Protein AF-A0A7M2V4Q9-F1 (afdb_monomer_lite)

Secondary structure (DSSP, 8-state):
------------TTTTTS-----GGGGT-S----HHHHHHHHHHHHHHHHHHHHHHHTS--HHHHHHHHHHHHHHHHHHHHHHHHHHHHHHHHHHHHHHHHHHHHHHHHHHHHHHHHHH-EETTSTTHHHHHHHHHHHHHHHHHHHHHHHHHHHH--STTHHHHHHHHHHHHHHHHHHHHSSSTT-SEE---HHHHHHHHHHHHHHHHHHHTT-

Radius of gyration: 28.26 Å; chains: 1; bounding box: 60×50×83 Å

pLDDT: mean 76.66, std 20.93, range [31.17, 97.31]

Sequence (214 aa):
MNSSYDYHYMMNSEELFKRVDFDPHQYGFFLSNNSVDNINLIHVINGGFSSVTHAISSSGNSTFSDGFILALVGAFSAFAFNLVQRIIESKSTRLSKSGDAMLLLIKEFEDITVRYWIKGHHSTTPDQESNASNEIIIKAMLMTIDKNMKVIIKNLPLKNKNFNKVKLEAFSSDVYDLATGDDFEAEERPSNKTKAFAISKKCSEARAIILGLV

Structure (mmCIF, N/CA/C/O backbone):
data_AF-A0A7M2V4Q9-F1
#
_entry.id   AF-A0A7M2V4Q9-F1
#
loop_
_atom_site.group_PDB
_atom_site.id
_atom_site.type_symbol
_atom_site.label_atom_id
_atom_site.label_alt_id
_atom_site.label_comp_id
_atom_site.label_asym_id
_atom_site.label_entity_id
_atom_site.label_seq_id
_atom_site.pdbx_PDB_ins_code
_atom_site.Cartn_x
_atom_site.Cartn_y
_atom_site.Cartn_z
_atom_site.occupancy
_atom_site.B_iso_or_equiv
_atom_site.auth_seq_id
_atom_site.auth_comp_id
_atom_site.auth_asym_id
_atom_site.auth_atom_id
_atom_site.pdbx_PDB_model_num
ATOM 1 N N . MET A 1 1 ? -26.399 39.592 31.419 1.00 36.50 1 MET A N 1
ATOM 2 C CA . MET A 1 1 ? -25.303 39.837 30.458 1.00 36.50 1 MET A CA 1
ATOM 3 C C . MET A 1 1 ? -25.310 38.682 29.474 1.00 36.50 1 MET A C 1
ATOM 5 O O . MET A 1 1 ? -24.976 37.573 29.862 1.00 36.50 1 MET A O 1
ATOM 9 N N . ASN A 1 2 ? -25.823 38.928 28.266 1.00 34.44 2 ASN A N 1
ATOM 10 C CA . ASN A 1 2 ? -25.861 37.963 27.166 1.00 34.44 2 ASN A CA 1
ATOM 11 C C . ASN A 1 2 ? -24.448 37.757 26.614 1.00 34.44 2 ASN A C 1
ATOM 13 O O . ASN A 1 2 ? -23.790 38.741 26.289 1.00 34.44 2 ASN A O 1
ATOM 17 N N . SER A 1 3 ? -24.034 36.505 26.432 1.00 34.56 3 SER A N 1
ATOM 18 C CA . SER A 1 3 ? -22.993 36.150 25.468 1.00 34.56 3 SER A CA 1
ATOM 19 C C . SER A 1 3 ? -23.567 35.050 24.584 1.00 34.56 3 SER A C 1
ATOM 21 O O . SER A 1 3 ? -23.700 33.903 25.002 1.00 34.56 3 SER A O 1
ATOM 23 N N . SER A 1 4 ? -24.026 35.460 23.404 1.00 31.17 4 SER A N 1
ATOM 24 C CA . SER A 1 4 ? -24.485 34.581 22.336 1.00 31.17 4 SER A CA 1
ATOM 25 C C . SER A 1 4 ? -23.237 34.086 21.614 1.00 31.17 4 SER A C 1
ATOM 27 O O . SER A 1 4 ? -22.580 34.877 20.940 1.00 31.17 4 SER A O 1
ATOM 29 N N . TYR A 1 5 ? -22.876 32.816 21.785 1.00 36.53 5 TYR A N 1
ATOM 30 C CA . TYR A 1 5 ? -21.858 32.188 20.947 1.00 36.53 5 TYR A CA 1
ATOM 31 C C . TYR A 1 5 ? -22.549 31.657 19.693 1.00 36.53 5 TYR A C 1
ATOM 33 O O . TYR A 1 5 ? -23.289 30.677 19.731 1.00 36.53 5 TYR A O 1
ATOM 41 N N . ASP A 1 6 ? -22.352 32.394 18.606 1.00 31.80 6 ASP A N 1
ATOM 42 C CA . ASP A 1 6 ? -22.807 32.078 17.260 1.00 31.80 6 ASP A CA 1
ATOM 43 C C . ASP A 1 6 ? -21.865 31.019 16.663 1.00 31.80 6 ASP A C 1
ATOM 45 O O . ASP A 1 6 ? -20.728 31.312 16.284 1.00 31.80 6 ASP A O 1
ATOM 49 N N . TYR A 1 7 ? -22.295 29.756 16.652 1.00 36.81 7 TYR A N 1
ATOM 50 C CA . TYR A 1 7 ? -21.558 28.655 16.026 1.00 36.81 7 TYR A CA 1
ATOM 51 C C . TYR A 1 7 ? -21.867 28.607 14.529 1.00 36.81 7 TYR A C 1
ATOM 53 O O . TYR A 1 7 ? -22.489 27.673 14.029 1.00 36.81 7 TYR A O 1
ATOM 61 N N . HIS A 1 8 ? -21.403 29.612 13.792 1.00 34.09 8 HIS A N 1
ATOM 62 C CA . HIS A 1 8 ? -21.517 29.649 12.336 1.00 34.09 8 HIS A CA 1
ATOM 63 C C . HIS A 1 8 ? -20.274 29.048 11.658 1.00 34.09 8 HIS A C 1
ATOM 65 O O . HIS A 1 8 ? -19.609 29.697 10.864 1.00 34.09 8 HIS A O 1
ATOM 71 N N . TYR A 1 9 ? -19.949 27.788 11.965 1.00 40.31 9 TYR A N 1
ATOM 72 C CA . TYR A 1 9 ? -18.983 26.997 11.187 1.00 40.31 9 TYR A CA 1
ATOM 73 C C . TYR A 1 9 ? -19.398 25.522 11.145 1.00 40.31 9 TYR A C 1
ATOM 75 O O . TYR A 1 9 ? -18.687 24.641 11.617 1.00 40.31 9 TYR A O 1
ATOM 83 N N . MET A 1 10 ? -20.561 25.238 10.561 1.00 34.25 10 MET A N 1
ATOM 84 C CA . MET A 1 10 ? -20.794 23.924 9.962 1.00 34.25 10 MET A CA 1
ATOM 85 C C . MET A 1 10 ? -20.430 24.048 8.485 1.00 34.25 10 MET A C 1
ATOM 87 O O . MET A 1 10 ? -21.217 24.564 7.693 1.00 34.25 10 MET A O 1
ATOM 91 N N . MET A 1 11 ? -19.213 23.633 8.121 1.00 36.19 11 MET A N 1
ATOM 92 C CA . MET A 1 11 ? -18.907 23.387 6.713 1.00 36.19 11 MET A CA 1
ATOM 93 C C . MET A 1 11 ? -19.831 22.272 6.227 1.00 36.19 11 MET A C 1
ATOM 95 O O . MET A 1 11 ? -19.832 21.167 6.768 1.00 36.19 11 MET A O 1
ATOM 99 N N . ASN A 1 12 ? -20.643 22.594 5.226 1.00 36.34 12 ASN A N 1
ATOM 100 C CA . ASN A 1 12 ? -21.550 21.659 4.583 1.00 36.34 12 ASN A CA 1
ATOM 101 C C . ASN A 1 12 ? -20.721 20.555 3.896 1.00 36.34 12 ASN A C 1
ATOM 103 O O . ASN A 1 12 ? -19.718 20.843 3.240 1.00 36.34 12 ASN A O 1
ATOM 107 N N . SER A 1 13 ? -21.129 19.289 4.019 1.00 40.72 13 SER A N 1
ATOM 108 C CA . SER A 1 13 ? -20.439 18.140 3.411 1.00 40.72 13 SER A CA 1
ATOM 109 C C . SER A 1 13 ? -20.308 18.252 1.887 1.00 40.72 13 SER A C 1
ATOM 111 O O . SER A 1 13 ? -19.419 17.645 1.296 1.00 40.72 13 SER A O 1
ATOM 113 N N . GLU A 1 14 ? -21.149 19.066 1.246 1.00 37.22 14 GLU A N 1
ATOM 114 C CA . GLU A 1 14 ? -21.054 19.380 -0.183 1.00 37.22 14 GLU A CA 1
ATOM 115 C C . GLU A 1 14 ? -19.917 20.363 -0.530 1.00 37.22 14 GLU A C 1
ATOM 117 O O . GLU A 1 14 ? -19.408 20.335 -1.652 1.00 37.22 14 GLU A O 1
ATOM 122 N N . GLU A 1 15 ? -19.446 21.190 0.412 1.00 37.16 15 GLU A N 1
ATOM 123 C CA . GLU A 1 15 ? -18.319 22.111 0.183 1.00 37.16 15 GLU A CA 1
ATOM 124 C C . GLU A 1 15 ? -16.956 21.409 0.244 1.00 37.16 15 GLU A C 1
ATOM 126 O O . GLU A 1 15 ? -16.043 21.800 -0.481 1.00 37.16 15 GLU A O 1
ATOM 131 N N . LEU A 1 16 ? -16.837 20.305 0.993 1.00 41.06 16 LEU A N 1
ATOM 132 C CA . LEU A 1 16 ? -15.666 19.412 0.950 1.00 41.06 16 LEU A CA 1
ATOM 133 C C . LEU A 1 16 ? -15.505 18.707 -0.411 1.00 41.06 16 LEU A C 1
ATOM 135 O O . LEU A 1 16 ? -14.407 18.276 -0.761 1.00 41.06 16 LEU A O 1
ATOM 139 N N . PHE A 1 17 ? -16.589 18.609 -1.189 1.00 35.31 17 PHE A N 1
ATOM 140 C CA . PHE A 1 17 ? -16.624 17.969 -2.506 1.00 35.31 17 PHE A CA 1
ATOM 141 C C . PHE A 1 17 ? -16.452 18.935 -3.682 1.00 35.31 17 PHE A C 1
ATOM 143 O O . PHE A 1 17 ? -16.320 18.481 -4.827 1.00 35.31 17 PHE A O 1
ATOM 150 N N . LYS A 1 18 ? -16.390 20.255 -3.445 1.00 33.12 18 LYS A N 1
ATOM 151 C CA . LYS A 1 18 ? -15.926 21.182 -4.481 1.00 33.12 18 LYS A CA 1
ATOM 152 C C . LYS A 1 18 ? -14.451 20.904 -4.712 1.00 33.12 18 LYS A C 1
ATOM 154 O O . LYS A 1 18 ? -13.603 21.317 -3.931 1.00 33.12 18 LYS A O 1
ATOM 159 N N . ARG A 1 19 ? -14.199 20.147 -5.786 1.00 39.22 19 ARG A N 1
ATOM 160 C CA . ARG A 1 19 ? -12.900 19.860 -6.394 1.00 39.22 19 ARG A CA 1
ATOM 161 C C . ARG A 1 19 ? -11.900 20.948 -6.029 1.00 39.22 19 ARG A C 1
ATOM 163 O O . ARG A 1 19 ? -11.892 22.021 -6.626 1.00 39.22 19 ARG A O 1
ATOM 170 N N . VAL A 1 20 ? -11.037 20.642 -5.065 1.00 39.28 20 VAL A N 1
ATOM 171 C CA . VAL A 1 20 ? -9.704 21.219 -5.075 1.00 39.28 20 VAL A CA 1
ATOM 172 C C . VAL A 1 20 ? -9.118 20.689 -6.374 1.00 39.28 20 VAL A C 1
ATOM 174 O O . VAL A 1 20 ? -8.720 19.524 -6.442 1.00 39.28 20 VAL A O 1
ATOM 177 N N . ASP A 1 21 ? -9.220 21.488 -7.437 1.00 38.03 21 ASP A N 1
ATOM 178 C CA . ASP A 1 21 ? -8.509 21.246 -8.680 1.00 38.03 21 ASP A CA 1
ATOM 179 C C . ASP A 1 21 ? -7.036 21.224 -8.296 1.00 38.03 21 ASP A C 1
ATOM 181 O O . ASP A 1 21 ? -6.385 22.241 -8.063 1.00 38.03 21 ASP A O 1
ATOM 185 N N . PHE A 1 22 ? -6.558 20.006 -8.085 1.00 43.75 22 PHE A N 1
ATOM 186 C CA . PHE A 1 22 ? -5.175 19.727 -7.814 1.00 43.75 22 PHE A CA 1
ATOM 187 C C . PHE A 1 22 ? -4.422 20.111 -9.077 1.00 43.75 22 PHE A C 1
ATOM 189 O O . PHE A 1 22 ? -4.512 19.408 -10.084 1.00 43.75 22 PHE A O 1
ATOM 196 N N . ASP A 1 23 ? -3.715 21.237 -9.016 1.00 43.38 23 ASP A N 1
ATOM 197 C CA . ASP A 1 23 ? -2.755 21.624 -10.032 1.00 43.38 23 ASP A CA 1
ATOM 198 C C . ASP A 1 23 ? -1.396 20.973 -9.704 1.00 43.38 23 ASP A C 1
ATOM 200 O O . ASP A 1 23 ? -0.655 21.456 -8.836 1.00 43.38 23 ASP A O 1
ATOM 204 N N . PRO A 1 24 ? -1.030 19.863 -10.371 1.00 43.62 24 PRO A N 1
ATOM 205 C CA . PRO A 1 24 ? 0.258 19.212 -10.169 1.00 43.62 24 PRO A CA 1
ATOM 206 C C . PRO A 1 24 ? 1.466 20.093 -10.529 1.00 43.62 24 PRO A C 1
ATOM 208 O O . PRO A 1 24 ? 2.594 19.723 -10.184 1.00 43.62 24 PRO A O 1
ATOM 211 N N . HIS A 1 25 ? 1.269 21.228 -11.211 1.00 39.94 25 HIS A N 1
ATOM 212 C CA . HIS A 1 25 ? 2.340 22.150 -11.585 1.00 39.94 25 HIS A CA 1
ATOM 213 C C . HIS A 1 25 ? 2.862 22.983 -10.404 1.00 39.94 25 HIS A C 1
ATOM 215 O O . HIS A 1 25 ? 4.014 23.411 -10.442 1.00 39.94 25 HIS A O 1
ATOM 221 N N . GLN A 1 26 ? 2.087 23.149 -9.324 1.00 39.94 26 GLN A N 1
ATOM 222 C CA . GLN A 1 26 ? 2.500 23.957 -8.164 1.00 39.94 26 GLN A CA 1
ATOM 223 C C . GLN A 1 26 ? 3.543 23.286 -7.254 1.00 39.94 26 GLN A C 1
ATOM 225 O O . GLN A 1 26 ? 4.231 23.975 -6.506 1.00 39.94 26 GLN A O 1
ATOM 230 N N . TYR A 1 27 ? 3.703 21.960 -7.325 1.00 42.97 27 TYR A N 1
ATOM 231 C CA . TYR A 1 27 ? 4.533 21.200 -6.376 1.00 42.97 27 TYR A CA 1
ATOM 232 C C . TYR A 1 27 ? 5.761 20.523 -7.004 1.00 42.97 27 TYR A C 1
ATOM 234 O O . TYR A 1 27 ? 6.367 19.649 -6.392 1.00 42.97 27 TYR A O 1
ATOM 242 N N . GLY A 1 28 ? 6.156 20.911 -8.222 1.00 35.19 28 GLY A N 1
ATOM 243 C CA . GLY A 1 28 ? 7.447 20.512 -8.805 1.00 35.19 28 GLY A CA 1
ATOM 244 C C . GLY A 1 28 ? 7.606 19.019 -9.138 1.00 35.19 28 GLY A C 1
ATOM 245 O O . GLY A 1 28 ? 8.725 18.557 -9.346 1.00 35.19 28 GLY A O 1
ATOM 246 N N . PHE A 1 29 ? 6.514 18.248 -9.220 1.00 35.88 29 PHE A N 1
ATOM 247 C CA . PHE A 1 29 ? 6.569 16.792 -9.440 1.00 35.88 29 PHE A CA 1
ATOM 248 C C . PHE A 1 29 ? 6.482 16.333 -10.903 1.00 35.88 29 PHE A C 1
ATOM 250 O O . PHE A 1 29 ? 6.476 15.127 -11.170 1.00 35.88 29 PHE A O 1
ATOM 257 N N . PHE A 1 30 ? 6.494 17.252 -11.867 1.00 37.75 30 PHE A N 1
ATOM 258 C CA . PHE A 1 30 ? 6.578 16.913 -13.284 1.00 37.75 30 PHE A CA 1
ATOM 259 C C . PHE A 1 30 ? 7.773 17.612 -13.927 1.00 37.75 30 PHE A C 1
ATOM 261 O O . PHE A 1 30 ? 7.856 18.836 -13.949 1.00 37.75 30 PHE A O 1
ATOM 268 N N . LEU A 1 31 ? 8.672 16.815 -14.512 1.00 38.12 31 LEU A N 1
ATOM 269 C CA . LEU A 1 31 ? 9.443 17.275 -15.661 1.00 38.12 31 LEU A CA 1
ATOM 270 C C . LEU A 1 31 ? 8.414 17.696 -16.714 1.00 38.12 31 LEU A C 1
ATOM 272 O O . LEU A 1 31 ? 7.706 16.854 -17.270 1.00 38.12 31 LEU A O 1
ATOM 276 N N . SER A 1 32 ? 8.288 19.004 -16.908 1.00 34.31 32 SER A N 1
ATOM 277 C CA . SER A 1 32 ? 7.543 19.614 -18.001 1.00 34.31 32 SER A CA 1
ATOM 278 C C . SER A 1 32 ? 8.175 19.171 -19.321 1.00 34.31 32 SER A C 1
ATOM 280 O O . SER A 1 32 ? 9.057 19.842 -19.848 1.00 34.31 32 SER A O 1
ATOM 282 N N . ASN A 1 33 ? 7.749 18.029 -19.859 1.00 41.78 33 ASN A N 1
ATOM 283 C CA . ASN A 1 33 ? 8.002 17.697 -21.256 1.00 41.78 33 ASN A CA 1
ATOM 284 C C . ASN A 1 33 ? 7.016 18.504 -22.099 1.00 41.78 33 ASN A C 1
ATOM 286 O O . ASN A 1 33 ? 5.919 18.038 -22.413 1.00 41.78 33 ASN A O 1
ATOM 290 N N . ASN A 1 34 ? 7.402 19.734 -22.435 1.00 37.25 34 ASN A N 1
ATOM 291 C CA . ASN A 1 34 ? 6.651 20.553 -23.371 1.00 37.25 34 ASN A CA 1
ATOM 292 C C . ASN A 1 34 ? 6.609 19.845 -24.730 1.00 37.25 34 ASN A C 1
ATOM 294 O O . ASN A 1 34 ? 7.634 19.503 -25.315 1.00 37.25 34 ASN A O 1
ATOM 298 N N . SER A 1 35 ? 5.402 19.657 -25.263 1.00 43.88 35 SER A N 1
ATOM 299 C CA . SER A 1 35 ? 5.154 19.139 -26.617 1.00 43.88 35 SER A CA 1
ATOM 300 C C . SER A 1 35 ? 5.936 19.892 -27.706 1.00 43.88 35 SER A C 1
ATOM 302 O O . SER A 1 35 ? 6.208 19.327 -28.762 1.00 43.88 35 SER A O 1
ATOM 304 N N . VAL A 1 36 ? 6.288 21.155 -27.457 1.00 43.56 36 VAL A N 1
ATOM 305 C CA . VAL A 1 36 ? 7.026 22.028 -28.381 1.00 43.56 36 VAL A CA 1
ATOM 306 C C . VAL A 1 36 ? 8.511 21.639 -28.473 1.00 43.56 36 VAL A C 1
ATOM 308 O O . VAL A 1 36 ? 9.090 21.694 -29.557 1.00 43.56 36 VAL A O 1
ATOM 311 N N . ASP A 1 37 ? 9.107 21.136 -27.387 1.00 45.19 37 ASP A N 1
ATOM 312 C CA . ASP A 1 37 ? 10.516 20.714 -27.367 1.00 45.19 37 ASP A CA 1
ATOM 313 C C . ASP A 1 37 ? 10.729 19.393 -28.124 1.00 45.19 37 ASP A C 1
ATOM 315 O O . ASP A 1 37 ? 11.760 19.192 -28.767 1.00 45.19 37 ASP A O 1
ATOM 319 N N . ASN A 1 38 ? 9.716 18.518 -28.142 1.00 49.91 38 ASN A N 1
ATOM 320 C CA . ASN A 1 38 ? 9.766 17.247 -28.871 1.00 49.91 38 ASN A CA 1
ATOM 321 C C . ASN A 1 38 ? 9.787 17.432 -30.398 1.00 49.91 38 ASN A C 1
ATOM 323 O O . ASN A 1 38 ? 10.463 16.673 -31.091 1.00 49.91 38 ASN A O 1
ATOM 327 N N . ILE A 1 39 ? 9.087 18.440 -30.935 1.00 51.78 39 ILE A N 1
ATOM 328 C CA . ILE A 1 39 ? 9.046 18.706 -32.385 1.00 51.78 39 ILE A CA 1
ATOM 329 C C . ILE A 1 39 ? 10.405 19.233 -32.868 1.00 51.78 39 ILE A C 1
ATOM 331 O O . ILE A 1 39 ? 10.915 18.772 -33.889 1.00 51.78 39 ILE A O 1
ATOM 335 N N . ASN A 1 40 ? 11.034 20.125 -32.097 1.00 48.66 40 ASN A N 1
ATOM 336 C CA . ASN A 1 40 ? 12.374 20.634 -32.397 1.00 48.66 40 ASN A CA 1
ATOM 337 C C . ASN A 1 40 ? 13.449 19.543 -32.285 1.00 48.66 40 ASN A C 1
ATOM 339 O O . ASN A 1 40 ? 14.333 19.465 -33.137 1.00 48.66 40 ASN A O 1
ATOM 343 N N . LEU A 1 41 ? 13.346 18.649 -31.295 1.00 52.09 41 LEU A N 1
ATOM 344 C CA . LEU A 1 41 ? 14.258 17.513 -31.152 1.00 52.09 41 LEU A CA 1
ATOM 345 C C . LEU A 1 41 ? 14.166 16.555 -32.354 1.00 52.09 41 LEU A C 1
ATOM 347 O O . LEU A 1 41 ? 15.192 16.165 -32.906 1.00 52.09 41 LEU A O 1
ATOM 351 N N . ILE A 1 42 ? 12.952 16.219 -32.805 1.00 54.44 42 ILE A N 1
ATOM 352 C CA . ILE A 1 42 ? 12.734 15.350 -33.976 1.00 54.44 42 ILE A CA 1
ATOM 353 C C . ILE A 1 42 ? 13.297 15.994 -35.252 1.00 54.44 42 ILE A C 1
ATOM 355 O O . ILE A 1 42 ? 13.922 15.308 -36.061 1.00 54.44 42 ILE A O 1
ATOM 359 N N . HIS A 1 43 ? 13.138 17.310 -35.419 1.00 52.28 43 HIS A N 1
ATOM 360 C CA . HIS A 1 43 ? 13.664 18.031 -36.582 1.00 52.28 43 HIS A CA 1
ATOM 361 C C . HIS A 1 43 ? 15.199 18.081 -36.608 1.00 52.28 43 HIS A C 1
ATOM 363 O O . HIS A 1 43 ? 15.801 17.886 -37.666 1.00 52.28 43 HIS A O 1
ATOM 369 N N . VAL A 1 44 ? 15.837 18.290 -35.452 1.00 58.19 44 VAL A N 1
ATOM 370 C CA . VAL A 1 44 ? 17.304 18.278 -35.307 1.00 58.19 44 VAL A CA 1
ATOM 371 C C . VAL A 1 44 ? 17.869 16.875 -35.526 1.00 58.19 44 VAL A C 1
ATOM 373 O O . VAL A 1 44 ? 18.881 16.720 -36.207 1.00 58.19 44 VAL A O 1
ATOM 376 N N . ILE A 1 45 ? 17.191 15.845 -35.016 1.00 56.94 45 ILE A N 1
ATOM 377 C CA . ILE A 1 45 ? 17.571 14.445 -35.220 1.00 56.94 45 ILE A CA 1
ATOM 378 C C . ILE A 1 45 ? 17.478 14.071 -36.710 1.00 56.94 45 ILE A C 1
ATOM 380 O O . ILE A 1 45 ? 18.438 13.533 -37.261 1.00 56.94 45 ILE A O 1
ATOM 384 N N . ASN A 1 46 ? 16.383 14.419 -37.395 1.00 57.25 46 ASN A N 1
ATOM 385 C CA . ASN A 1 46 ? 16.231 14.165 -38.834 1.00 57.25 46 ASN A CA 1
ATOM 386 C C . ASN A 1 46 ? 17.256 14.937 -39.683 1.00 57.25 46 ASN A C 1
ATOM 388 O O . ASN A 1 46 ? 17.840 14.376 -40.612 1.00 57.25 46 ASN A O 1
ATOM 392 N N . GLY A 1 47 ? 17.518 16.205 -39.348 1.00 64.12 47 GLY A N 1
ATOM 393 C CA . GLY A 1 47 ? 18.543 17.019 -40.009 1.00 64.12 47 GLY A CA 1
ATOM 394 C C . GLY A 1 47 ? 19.954 16.446 -39.833 1.00 64.12 47 GLY A C 1
ATOM 395 O O . GLY A 1 47 ? 20.703 16.328 -40.807 1.00 64.12 47 GLY A O 1
ATOM 396 N N . GLY A 1 48 ? 20.290 16.005 -38.618 1.00 62.38 48 GLY A N 1
ATOM 397 C CA . GLY A 1 48 ? 21.558 15.345 -38.306 1.00 62.38 48 GLY A CA 1
ATOM 398 C C . GLY A 1 48 ? 21.741 14.021 -39.050 1.00 62.38 48 GLY A C 1
ATOM 399 O O . GLY A 1 48 ? 22.778 13.817 -39.678 1.00 62.38 48 GLY A O 1
ATOM 400 N N . PHE A 1 49 ? 20.723 13.152 -39.064 1.00 62.94 49 PHE A N 1
ATOM 401 C CA . PHE A 1 49 ? 20.789 11.881 -39.792 1.00 62.94 49 PHE A CA 1
ATOM 402 C C . PHE A 1 49 ? 20.915 12.081 -41.304 1.00 62.94 49 PHE A C 1
ATOM 404 O O . PHE A 1 49 ? 21.767 11.445 -41.916 1.00 62.94 49 PHE A O 1
ATOM 411 N N . SER A 1 50 ? 20.151 13.003 -41.902 1.00 63.88 50 SER A N 1
ATOM 412 C CA . SER A 1 50 ? 20.236 13.269 -43.348 1.00 63.88 50 SER A CA 1
ATOM 413 C C . SER A 1 50 ? 21.620 13.774 -43.782 1.00 63.88 50 SER A C 1
ATOM 415 O O . SER A 1 50 ? 22.140 13.353 -44.815 1.00 63.88 50 SER A O 1
ATOM 417 N N . SER A 1 51 ? 22.260 14.608 -42.955 1.00 67.94 51 SER A N 1
ATOM 418 C CA . SER A 1 51 ? 23.600 15.148 -43.217 1.00 67.94 51 SER A CA 1
ATOM 419 C C . SER A 1 51 ? 24.676 14.062 -43.133 1.00 67.94 51 SER A C 1
ATOM 421 O O . SER A 1 51 ? 25.598 14.018 -43.948 1.00 67.94 51 SER A O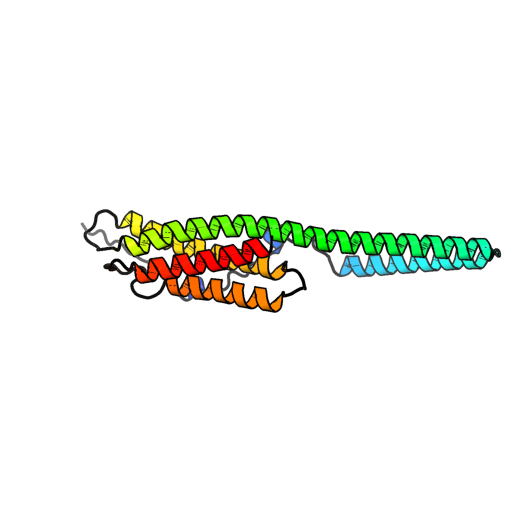 1
ATOM 423 N N . VAL A 1 52 ? 24.525 13.140 -42.181 1.00 64.31 52 VAL A N 1
ATOM 424 C CA . VAL A 1 52 ? 25.397 11.974 -42.014 1.00 64.31 52 VAL A CA 1
ATOM 425 C C . VAL A 1 52 ? 25.225 10.990 -43.174 1.00 64.31 52 VAL A C 1
ATOM 427 O O . VAL A 1 52 ? 26.217 10.558 -43.755 1.00 64.31 52 VAL A O 1
ATOM 430 N N . THR A 1 53 ? 23.990 10.688 -43.585 1.00 65.00 53 THR A N 1
ATOM 431 C CA . THR A 1 53 ? 23.717 9.832 -44.752 1.00 65.00 53 THR A CA 1
ATOM 432 C C . THR A 1 53 ? 24.315 10.418 -46.030 1.00 65.00 53 THR A C 1
ATOM 434 O O . THR A 1 53 ? 24.948 9.691 -46.798 1.00 65.00 53 THR A O 1
ATOM 437 N N . HIS A 1 54 ? 24.195 11.734 -46.233 1.00 67.12 54 HIS A N 1
ATOM 438 C CA . HIS A 1 54 ? 24.808 12.406 -47.375 1.00 67.12 54 HIS A CA 1
ATOM 439 C C . HIS A 1 54 ? 26.340 12.316 -47.363 1.00 67.12 54 HIS A C 1
ATOM 441 O O . HIS A 1 54 ? 26.918 11.952 -48.387 1.00 67.12 54 HIS A O 1
ATOM 447 N N . ALA A 1 55 ? 26.992 12.557 -46.222 1.00 65.88 55 ALA A N 1
ATOM 448 C CA . ALA A 1 55 ? 28.449 12.457 -46.088 1.00 65.88 55 ALA A CA 1
ATOM 449 C C . ALA A 1 55 ? 28.987 11.029 -46.312 1.00 65.88 55 ALA A C 1
ATOM 451 O O . ALA A 1 55 ? 30.069 10.844 -46.865 1.00 65.88 55 ALA A O 1
ATOM 452 N N . ILE A 1 56 ? 28.222 10.008 -45.920 1.00 61.78 56 ILE A N 1
ATOM 453 C CA . ILE A 1 56 ? 28.572 8.602 -46.151 1.00 61.78 56 ILE A CA 1
ATOM 454 C C . ILE A 1 56 ? 28.466 8.262 -47.640 1.00 61.78 56 ILE A C 1
ATOM 456 O O . ILE A 1 56 ? 29.396 7.686 -48.209 1.00 61.78 56 ILE A O 1
ATOM 460 N N . SER A 1 57 ? 27.357 8.662 -48.274 1.00 64.56 57 SER A N 1
ATOM 461 C CA . SER A 1 57 ? 27.096 8.405 -49.696 1.00 64.56 57 SER A CA 1
ATOM 462 C C . SER A 1 57 ? 28.096 9.094 -50.631 1.00 64.56 57 SER A C 1
ATOM 464 O O . SER A 1 57 ? 28.404 8.561 -51.694 1.00 64.56 57 SER A O 1
ATOM 466 N N . SER A 1 58 ? 28.651 10.243 -50.228 1.00 65.31 58 SER A N 1
ATOM 467 C CA . SER A 1 58 ? 29.639 10.993 -51.011 1.00 65.31 58 SER A CA 1
ATOM 468 C C . SER A 1 58 ? 31.087 10.535 -50.800 1.00 65.31 58 SER A C 1
ATOM 470 O O . SER A 1 58 ? 31.963 10.954 -51.553 1.00 65.31 58 SER A O 1
ATOM 472 N N . SER A 1 59 ? 31.358 9.664 -49.817 1.00 61.62 59 SER A N 1
ATOM 473 C CA . SER A 1 59 ? 32.724 9.228 -49.473 1.00 61.62 59 SER A CA 1
ATOM 474 C C . SER A 1 59 ? 33.333 8.207 -50.448 1.00 61.62 59 SER A C 1
ATOM 476 O O . SER A 1 59 ? 34.541 7.981 -50.421 1.00 61.62 59 SER A O 1
ATOM 478 N N . GLY A 1 60 ? 32.518 7.578 -51.306 1.00 57.53 60 GLY A N 1
ATOM 479 C CA . GLY A 1 60 ? 32.967 6.647 -52.352 1.00 57.53 60 GLY A CA 1
ATOM 480 C C . GLY A 1 60 ? 33.589 5.327 -51.863 1.00 57.53 60 GLY A C 1
ATOM 481 O O . GLY A 1 60 ? 34.054 4.548 -52.690 1.00 57.53 60 GLY A O 1
ATOM 482 N N . ASN A 1 61 ? 33.601 5.054 -50.552 1.00 61.50 61 ASN A N 1
ATOM 483 C CA . ASN A 1 61 ? 34.251 3.885 -49.954 1.00 61.50 61 ASN A CA 1
ATOM 484 C C . ASN A 1 61 ? 33.242 3.031 -49.162 1.00 61.50 61 ASN A C 1
ATOM 486 O O . ASN A 1 61 ? 32.921 3.332 -48.010 1.00 61.50 61 ASN A O 1
ATOM 490 N N . SER A 1 62 ? 32.752 1.953 -49.783 1.00 60.88 62 SER A N 1
ATOM 491 C CA . SER A 1 62 ? 31.675 1.100 -49.248 1.00 60.88 62 SER A CA 1
ATOM 492 C C . SER A 1 62 ? 32.017 0.432 -47.908 1.00 60.88 62 SER A C 1
ATOM 494 O O . SER A 1 62 ? 31.156 0.226 -47.061 1.00 60.88 62 SER A O 1
ATOM 496 N N . THR A 1 63 ? 33.293 0.139 -47.656 1.00 61.34 63 THR A N 1
ATOM 497 C CA . THR A 1 63 ? 33.730 -0.461 -46.384 1.00 61.34 63 THR A CA 1
ATOM 498 C C . THR A 1 63 ? 33.664 0.543 -45.228 1.00 61.34 63 THR A C 1
ATOM 500 O O . THR A 1 63 ? 33.341 0.181 -44.096 1.00 61.34 63 THR A O 1
ATOM 503 N N . PHE A 1 64 ? 33.939 1.822 -45.508 1.00 60.16 64 PHE A N 1
ATOM 504 C CA . PHE A 1 64 ? 33.815 2.906 -44.529 1.00 60.16 64 PHE A CA 1
ATOM 505 C C . PHE A 1 64 ? 32.343 3.226 -44.243 1.00 60.16 64 PHE A C 1
ATOM 507 O O . PHE A 1 64 ? 31.993 3.482 -43.089 1.00 60.16 64 PHE A O 1
ATOM 514 N N . SER A 1 65 ? 31.473 3.160 -45.262 1.00 61.91 65 SER A N 1
ATOM 515 C CA . SER A 1 65 ? 30.028 3.331 -45.076 1.00 61.91 65 SER A CA 1
ATOM 516 C C . SER A 1 65 ? 29.416 2.227 -44.224 1.00 61.91 65 SER A C 1
ATOM 518 O O . SER A 1 65 ? 28.660 2.529 -43.302 1.00 61.91 65 SER A O 1
ATOM 520 N N . ASP A 1 66 ? 29.784 0.969 -44.467 1.00 66.94 66 ASP A N 1
ATOM 521 C CA . ASP A 1 66 ? 29.230 -0.174 -43.735 1.00 66.94 66 ASP A CA 1
ATOM 522 C C . ASP A 1 66 ? 29.704 -0.194 -42.276 1.00 66.94 66 ASP A C 1
ATOM 524 O O . ASP A 1 66 ? 28.899 -0.382 -41.361 1.00 66.94 66 ASP A O 1
ATOM 528 N N . GLY A 1 67 ? 30.988 0.095 -42.030 1.00 72.56 67 GLY A N 1
ATOM 529 C CA . GLY A 1 67 ? 31.533 0.219 -40.675 1.00 72.56 67 GLY A CA 1
ATOM 530 C C . GLY A 1 67 ? 30.900 1.364 -39.875 1.00 72.56 67 GLY A C 1
ATOM 531 O O . GLY A 1 67 ? 30.601 1.202 -38.691 1.00 72.56 67 GLY A O 1
ATOM 532 N N . PHE A 1 68 ? 30.633 2.504 -40.521 1.00 72.94 68 PHE A N 1
ATOM 533 C CA . PHE A 1 68 ? 29.966 3.638 -39.883 1.00 72.94 68 PHE A CA 1
ATOM 534 C C . PHE A 1 68 ? 28.492 3.342 -39.572 1.00 72.94 68 PHE A C 1
ATOM 536 O O . PHE A 1 68 ? 28.027 3.640 -38.471 1.00 72.94 68 PHE A O 1
ATOM 543 N N . ILE A 1 69 ? 27.755 2.724 -40.502 1.00 73.62 69 ILE A N 1
ATOM 544 C CA . ILE A 1 69 ? 26.355 2.329 -40.282 1.00 73.62 69 ILE A CA 1
ATOM 545 C C . ILE A 1 69 ? 26.265 1.313 -39.137 1.00 73.62 69 ILE A C 1
ATOM 547 O O . ILE A 1 69 ? 25.422 1.467 -38.255 1.00 73.62 69 ILE A O 1
ATOM 551 N N . LEU A 1 70 ? 27.163 0.325 -39.084 1.00 75.31 70 LEU A N 1
ATOM 552 C CA . LEU A 1 70 ? 27.225 -0.644 -37.985 1.00 75.31 70 LEU A CA 1
ATOM 553 C C . LEU A 1 70 ? 27.521 0.025 -36.636 1.00 75.31 70 LEU A C 1
ATOM 555 O O . LEU A 1 70 ? 26.859 -0.284 -35.644 1.00 75.31 70 LEU A O 1
ATOM 559 N N . ALA A 1 71 ? 28.462 0.973 -36.593 1.00 78.44 71 ALA A N 1
ATOM 560 C CA . ALA A 1 71 ? 28.760 1.736 -35.382 1.00 78.44 71 ALA A CA 1
ATOM 561 C C . ALA A 1 71 ? 27.562 2.586 -34.928 1.00 78.44 71 ALA A C 1
ATOM 563 O O . ALA A 1 71 ? 27.258 2.638 -33.736 1.00 78.44 71 ALA A O 1
ATOM 564 N N . LEU A 1 72 ? 26.841 3.201 -35.870 1.00 78.31 72 LEU A N 1
ATOM 565 C CA . LEU A 1 72 ? 25.647 3.999 -35.597 1.00 78.31 72 LEU A CA 1
ATOM 566 C C . LEU A 1 72 ? 24.491 3.137 -35.071 1.00 78.31 72 LEU A C 1
ATOM 568 O O . LEU A 1 72 ? 23.862 3.496 -34.077 1.00 78.31 72 LEU A O 1
ATOM 572 N N . VAL A 1 73 ? 24.245 1.976 -35.687 1.00 81.81 73 VAL A N 1
ATOM 573 C CA . VAL A 1 73 ? 23.241 1.002 -35.228 1.00 81.81 73 VAL A CA 1
ATOM 574 C C . VAL A 1 73 ? 23.607 0.462 -33.845 1.00 81.81 73 VAL A C 1
ATOM 576 O O . VAL A 1 73 ? 22.735 0.361 -32.980 1.00 81.81 73 VAL A O 1
ATOM 579 N N . GLY A 1 74 ? 24.887 0.175 -33.596 1.00 85.69 74 GLY A N 1
ATOM 580 C CA . GLY A 1 74 ? 25.386 -0.244 -32.286 1.00 85.69 74 GLY A CA 1
ATOM 581 C C . GLY A 1 74 ? 25.191 0.831 -31.214 1.00 85.69 74 GLY A C 1
ATOM 582 O O . GLY A 1 74 ? 24.628 0.551 -30.154 1.00 85.69 74 GLY A O 1
ATOM 583 N N . ALA A 1 75 ? 25.575 2.077 -31.505 1.00 83.00 75 ALA A N 1
ATOM 584 C CA . ALA A 1 75 ? 25.407 3.211 -30.599 1.00 83.00 75 ALA A CA 1
ATOM 585 C C . ALA A 1 75 ? 23.927 3.503 -30.306 1.00 83.00 75 ALA A C 1
ATOM 587 O O . ALA A 1 75 ? 23.558 3.722 -29.152 1.00 83.00 75 ALA A O 1
ATOM 588 N N . PHE A 1 76 ? 23.063 3.445 -31.324 1.00 81.94 76 PHE A N 1
ATOM 589 C CA . PHE A 1 76 ? 21.624 3.633 -31.157 1.00 81.94 76 PHE A CA 1
ATOM 590 C C . PHE A 1 76 ? 20.988 2.501 -30.342 1.00 81.94 76 PHE A C 1
ATOM 592 O O . PHE A 1 76 ? 20.187 2.763 -29.447 1.00 81.94 76 PHE A O 1
ATOM 599 N N . SER A 1 77 ? 21.390 1.252 -30.588 1.00 85.75 77 SER A N 1
ATOM 600 C CA . SER A 1 77 ? 20.926 0.095 -29.813 1.00 85.75 77 SER A CA 1
ATOM 601 C C . SER A 1 77 ? 21.330 0.213 -28.343 1.00 85.75 77 SER A C 1
ATOM 603 O O . SER A 1 77 ? 20.497 0.021 -27.458 1.00 85.75 77 SER A O 1
ATOM 605 N N . ALA A 1 78 ? 22.579 0.604 -28.068 1.00 87.25 78 ALA A N 1
ATOM 606 C CA . ALA A 1 78 ? 23.064 0.841 -26.711 1.00 87.25 78 ALA A CA 1
ATOM 607 C C . ALA A 1 78 ? 22.332 2.010 -26.032 1.00 87.25 78 ALA A C 1
ATOM 609 O O . ALA A 1 78 ? 21.965 1.918 -24.861 1.00 87.25 78 ALA A O 1
ATOM 610 N N . PHE A 1 79 ? 22.072 3.100 -26.758 1.00 84.44 79 PHE A N 1
ATOM 611 C CA . PHE A 1 79 ? 21.284 4.226 -26.259 1.00 84.44 79 PHE A CA 1
ATOM 612 C C . PHE A 1 79 ? 19.853 3.806 -25.898 1.00 84.44 79 PHE A C 1
ATOM 614 O O . PHE A 1 79 ? 19.397 4.082 -24.787 1.00 84.44 79 PHE A O 1
ATOM 621 N N . ALA A 1 80 ? 19.163 3.097 -26.796 1.00 84.38 80 ALA A N 1
ATOM 622 C CA . ALA A 1 80 ? 17.806 2.611 -26.568 1.00 84.38 80 ALA A CA 1
ATOM 623 C C . ALA A 1 80 ? 17.747 1.638 -25.382 1.00 84.38 80 ALA A C 1
ATOM 625 O O . ALA A 1 80 ? 16.871 1.764 -24.525 1.00 84.38 80 ALA A O 1
ATOM 626 N N . PHE A 1 81 ? 18.710 0.716 -25.287 1.00 87.81 81 PHE A N 1
ATOM 627 C CA . PHE A 1 81 ? 18.820 -0.210 -24.164 1.00 87.81 81 PHE A CA 1
ATOM 628 C C . PHE A 1 81 ? 19.015 0.532 -22.837 1.00 87.81 81 PHE A C 1
ATOM 630 O O . PHE A 1 81 ? 18.242 0.323 -21.905 1.00 87.81 81 PHE A O 1
ATOM 637 N N . ASN A 1 82 ? 19.969 1.466 -22.773 1.00 89.56 82 ASN A N 1
ATOM 638 C CA . ASN A 1 82 ? 20.218 2.279 -21.580 1.00 89.56 82 ASN A CA 1
ATOM 639 C C . ASN A 1 82 ? 18.994 3.113 -21.176 1.00 89.56 82 ASN A C 1
ATOM 641 O O . ASN A 1 82 ? 18.709 3.271 -19.988 1.00 89.56 82 ASN A O 1
ATOM 645 N N . LEU A 1 83 ? 18.253 3.643 -22.150 1.00 84.75 83 LEU A N 1
ATOM 646 C CA . LEU A 1 83 ? 17.032 4.401 -21.894 1.00 84.75 83 LEU A CA 1
ATOM 647 C C . LEU A 1 83 ? 15.944 3.512 -21.278 1.00 84.75 83 LEU A C 1
ATOM 649 O O . LEU A 1 83 ? 15.372 3.862 -20.245 1.00 84.75 83 LEU A O 1
ATOM 653 N N . VAL A 1 84 ? 15.678 2.351 -21.884 1.00 84.94 84 VAL A N 1
ATOM 654 C CA . VAL A 1 84 ? 14.691 1.383 -21.381 1.00 84.94 84 VAL A CA 1
ATOM 655 C C . VAL A 1 84 ? 15.087 0.881 -19.994 1.00 84.94 84 VAL A C 1
ATOM 657 O O . VAL A 1 84 ? 14.246 0.855 -19.093 1.00 84.94 84 VAL A O 1
ATOM 660 N N . GLN A 1 85 ? 16.365 0.556 -19.796 1.00 86.50 85 GLN A N 1
ATOM 661 C CA . GLN A 1 85 ? 16.901 0.117 -18.513 1.00 86.50 85 GLN A CA 1
ATOM 662 C C . GLN A 1 85 ? 16.675 1.172 -17.424 1.00 86.50 85 GLN A C 1
ATOM 664 O O . GLN A 1 85 ? 16.078 0.858 -16.395 1.00 86.50 85 GLN A O 1
ATOM 669 N N . ARG A 1 86 ? 17.024 2.441 -17.675 1.00 86.00 86 ARG A N 1
ATOM 670 C CA . ARG A 1 86 ? 16.780 3.540 -16.721 1.00 86.00 86 ARG A CA 1
ATOM 671 C C . ARG A 1 86 ? 15.301 3.712 -16.385 1.00 86.00 86 ARG A C 1
ATOM 673 O O . ARG A 1 86 ? 14.957 3.981 -15.234 1.00 86.00 86 ARG A O 1
ATOM 680 N N . ILE A 1 87 ? 14.409 3.558 -17.364 1.00 83.38 87 ILE A N 1
ATOM 681 C CA . ILE A 1 87 ? 12.962 3.639 -17.123 1.00 83.38 87 ILE A CA 1
ATOM 682 C C . ILE A 1 87 ? 12.513 2.505 -16.193 1.00 83.38 87 ILE A C 1
ATOM 684 O O . ILE A 1 87 ? 11.776 2.766 -15.240 1.00 83.38 87 ILE A O 1
ATOM 688 N N . ILE A 1 88 ? 12.957 1.271 -16.435 1.00 84.94 88 ILE A N 1
ATOM 689 C CA . ILE A 1 88 ? 12.616 0.107 -15.604 1.00 84.94 88 ILE A CA 1
ATOM 690 C C . ILE A 1 88 ? 13.174 0.273 -14.186 1.00 84.94 88 ILE A C 1
ATOM 692 O O . ILE A 1 88 ? 12.418 0.159 -13.221 1.00 84.94 88 ILE A O 1
ATOM 696 N N . GLU A 1 89 ? 14.454 0.622 -14.056 1.00 86.31 89 GLU A N 1
ATOM 697 C CA . GLU A 1 89 ? 15.112 0.861 -12.767 1.00 86.31 89 GLU A CA 1
ATOM 698 C C . GLU A 1 89 ? 14.416 1.974 -11.979 1.00 86.31 89 GLU A C 1
ATOM 700 O O . GLU A 1 89 ? 14.123 1.811 -10.797 1.00 86.31 89 GLU A O 1
ATOM 705 N N . SER A 1 90 ? 14.059 3.086 -12.631 1.00 84.56 90 SER A N 1
ATOM 706 C CA . SER A 1 90 ? 13.365 4.192 -11.962 1.00 84.56 90 SER A CA 1
ATOM 707 C C . SER A 1 90 ? 11.998 3.781 -11.405 1.00 84.56 90 SER A C 1
ATOM 709 O O . SER A 1 90 ? 11.633 4.199 -10.304 1.00 84.56 90 SER A O 1
ATOM 711 N N . LYS A 1 91 ? 11.251 2.937 -12.132 1.00 85.31 91 LYS A N 1
ATOM 712 C CA . LYS A 1 91 ? 9.963 2.400 -11.674 1.00 85.31 91 LYS A CA 1
ATOM 713 C C . LYS A 1 91 ? 10.148 1.427 -10.519 1.00 85.31 91 LYS A C 1
ATOM 715 O O . LYS A 1 91 ? 9.413 1.537 -9.545 1.00 85.31 91 LYS A O 1
ATOM 720 N N . SER A 1 92 ? 11.142 0.544 -10.601 1.00 86.94 92 SER A N 1
ATOM 721 C CA . SER A 1 92 ? 11.470 -0.410 -9.536 1.00 86.94 92 SER A CA 1
ATOM 722 C C . SER A 1 92 ? 11.865 0.308 -8.245 1.00 86.94 92 SER A C 1
ATOM 724 O O . SER A 1 92 ? 11.309 0.037 -7.187 1.00 86.94 92 SER A O 1
ATOM 726 N N . THR A 1 93 ? 12.7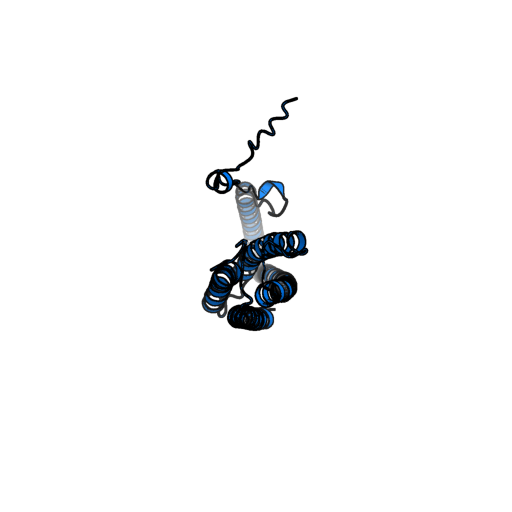52 1.302 -8.331 1.00 88.25 93 THR A N 1
ATOM 727 C CA . THR A 1 93 ? 13.182 2.099 -7.172 1.00 88.25 93 THR A CA 1
ATOM 728 C C . THR A 1 93 ? 12.026 2.890 -6.563 1.00 88.25 93 THR A C 1
ATOM 730 O O . THR A 1 93 ? 11.921 2.993 -5.343 1.00 88.25 93 THR A O 1
ATOM 733 N N . ARG A 1 94 ? 11.138 3.458 -7.392 1.00 88.31 94 ARG A N 1
ATOM 734 C CA . ARG A 1 94 ? 9.925 4.133 -6.901 1.00 88.31 94 ARG A CA 1
ATOM 735 C C . ARG A 1 94 ? 8.975 3.156 -6.216 1.00 88.31 94 ARG A C 1
ATOM 737 O O . ARG A 1 94 ? 8.452 3.493 -5.163 1.00 88.31 94 ARG A O 1
ATOM 744 N N . LEU A 1 95 ? 8.778 1.970 -6.791 1.00 90.12 95 LEU A N 1
ATOM 745 C CA . LEU A 1 95 ? 7.932 0.926 -6.221 1.00 90.12 95 LEU A CA 1
ATOM 746 C C . LEU A 1 95 ? 8.453 0.470 -4.855 1.00 90.12 95 LEU A C 1
ATOM 748 O O . LEU A 1 95 ? 7.673 0.456 -3.913 1.00 90.12 95 LEU A O 1
ATOM 752 N N . SER A 1 96 ? 9.753 0.192 -4.737 1.00 89.75 96 SER A N 1
ATOM 753 C CA . SER A 1 96 ? 10.394 -0.192 -3.472 1.00 89.75 96 SER A CA 1
ATOM 754 C C . SER A 1 96 ? 10.224 0.893 -2.402 1.00 89.75 96 SER A C 1
ATOM 756 O O . SER A 1 96 ? 9.636 0.632 -1.357 1.00 89.75 96 SER A O 1
ATOM 758 N N . LYS A 1 97 ? 10.579 2.151 -2.703 1.00 90.88 97 LYS A N 1
ATOM 759 C CA . LYS A 1 97 ? 10.423 3.265 -1.747 1.00 90.88 97 LYS A CA 1
ATOM 760 C C . LYS A 1 97 ? 8.971 3.499 -1.323 1.00 90.88 97 LYS A C 1
ATOM 762 O O . LYS A 1 97 ? 8.698 3.733 -0.149 1.00 90.88 97 LYS A O 1
ATOM 767 N N . SER A 1 98 ? 8.037 3.475 -2.276 1.00 90.00 98 SER A N 1
ATOM 768 C CA . SER A 1 98 ? 6.612 3.631 -1.973 1.00 90.00 98 SER A CA 1
ATOM 769 C C . SER A 1 98 ? 6.057 2.432 -1.208 1.00 90.00 98 SER A C 1
ATOM 771 O O . SER A 1 98 ? 5.195 2.617 -0.356 1.00 90.00 98 SER A O 1
ATOM 773 N N . GLY A 1 99 ? 6.547 1.223 -1.482 1.00 92.56 99 GLY A N 1
ATOM 774 C CA . GLY A 1 99 ? 6.160 0.016 -0.765 1.00 92.56 99 GLY A CA 1
ATOM 775 C C . GLY A 1 99 ? 6.645 0.023 0.682 1.00 92.56 99 GLY A C 1
ATOM 776 O O . GLY A 1 99 ? 5.833 -0.218 1.567 1.00 92.56 99 GLY A O 1
ATOM 777 N N . ASP A 1 100 ? 7.894 0.408 0.950 1.00 91.88 100 ASP A N 1
ATOM 778 C CA . ASP A 1 100 ? 8.422 0.537 2.319 1.00 91.88 100 ASP A CA 1
ATOM 779 C C . ASP A 1 100 ? 7.613 1.541 3.151 1.00 91.88 100 ASP A C 1
ATOM 781 O O . ASP A 1 100 ? 7.194 1.247 4.274 1.00 91.88 100 ASP A O 1
ATOM 785 N N . ALA A 1 101 ? 7.322 2.712 2.573 1.00 91.56 101 ALA A N 1
ATOM 786 C CA . ALA A 1 101 ? 6.481 3.719 3.215 1.00 91.56 101 ALA A CA 1
ATOM 787 C C . ALA A 1 101 ? 5.058 3.195 3.478 1.00 91.56 101 ALA A C 1
ATOM 789 O O . ALA A 1 101 ? 4.482 3.444 4.536 1.00 91.56 101 ALA A O 1
ATOM 790 N N . MET A 1 102 ? 4.499 2.434 2.535 1.00 94.12 102 MET A N 1
ATOM 791 C CA . MET A 1 102 ? 3.175 1.832 2.673 1.00 94.12 102 MET A CA 1
ATOM 792 C C . MET A 1 102 ? 3.139 0.744 3.752 1.00 94.12 102 MET A C 1
ATOM 794 O O . MET A 1 102 ? 2.168 0.658 4.497 1.00 94.12 102 MET A O 1
ATOM 798 N N . LEU A 1 103 ? 4.188 -0.073 3.874 1.00 95.38 103 LEU A N 1
ATOM 799 C CA . LEU A 1 103 ? 4.293 -1.096 4.916 1.00 95.38 103 LEU A CA 1
ATOM 800 C C . LEU A 1 103 ? 4.315 -0.474 6.315 1.00 95.38 103 LEU A C 1
ATOM 802 O O . LEU A 1 103 ? 3.639 -0.983 7.213 1.00 95.38 103 LEU A O 1
ATOM 806 N N . LEU A 1 104 ? 5.050 0.631 6.488 1.00 94.81 104 LEU A N 1
ATOM 807 C CA . LEU A 1 104 ? 5.054 1.405 7.730 1.00 94.81 104 LEU A CA 1
ATOM 808 C C . LEU A 1 104 ? 3.656 1.966 8.023 1.00 94.81 104 LEU A C 1
ATOM 810 O O . LEU A 1 104 ? 3.112 1.726 9.098 1.00 94.81 104 LEU A O 1
ATOM 814 N N . LEU A 1 105 ? 3.050 2.629 7.036 1.00 95.00 105 LEU A N 1
ATOM 815 C CA . LEU A 1 105 ? 1.735 3.250 7.172 1.00 95.00 105 LEU A CA 1
ATOM 816 C C . LEU A 1 105 ? 0.644 2.231 7.524 1.00 95.00 105 LEU A C 1
ATOM 818 O O . LEU A 1 105 ? -0.157 2.483 8.416 1.00 95.00 105 LEU A O 1
ATOM 822 N N . ILE A 1 106 ? 0.627 1.063 6.872 1.00 96.50 106 ILE A N 1
ATOM 823 C CA . ILE A 1 106 ? -0.332 -0.010 7.178 1.00 96.50 106 ILE A CA 1
ATOM 824 C C . ILE A 1 106 ? -0.138 -0.526 8.607 1.00 96.50 106 ILE A C 1
ATOM 826 O O . ILE A 1 106 ? -1.120 -0.837 9.273 1.00 96.50 106 ILE A O 1
ATOM 830 N N . LYS A 1 107 ? 1.107 -0.629 9.086 1.00 96.44 107 LYS A N 1
ATOM 831 C CA . LYS A 1 107 ? 1.401 -1.092 10.447 1.00 96.44 107 LYS A CA 1
ATOM 832 C C . LYS A 1 107 ? 0.936 -0.086 11.504 1.00 96.44 107 LYS A C 1
ATOM 834 O O . LYS A 1 107 ? 0.349 -0.495 12.500 1.00 96.44 107 LYS A O 1
ATOM 839 N N . GLU A 1 108 ? 1.194 1.201 11.296 1.00 95.81 108 GLU A N 1
ATOM 840 C CA . GLU A 1 108 ? 0.738 2.263 12.203 1.00 95.81 108 GLU A CA 1
ATOM 841 C C . GLU A 1 108 ? -0.788 2.371 12.209 1.00 95.81 108 GLU A C 1
ATOM 843 O O . GLU A 1 108 ? -1.409 2.404 13.271 1.00 95.81 108 GLU A O 1
ATOM 848 N N . PHE A 1 109 ? -1.395 2.328 11.023 1.00 97.12 109 PHE A N 1
ATOM 849 C CA . PHE A 1 109 ? -2.842 2.285 10.865 1.00 97.12 109 PHE A CA 1
ATOM 850 C C . PHE A 1 109 ? -3.462 1.084 11.589 1.00 97.12 109 PHE A C 1
ATOM 852 O O . PHE A 1 109 ? -4.456 1.246 12.297 1.00 97.12 109 PHE A O 1
ATOM 859 N N . GLU A 1 110 ? -2.880 -0.110 11.440 1.00 97.31 110 GLU A N 1
ATOM 860 C CA . GLU A 1 110 ? -3.340 -1.321 12.122 1.00 97.31 110 GLU A CA 1
ATOM 861 C C . GLU A 1 110 ? -3.326 -1.134 13.643 1.00 97.31 110 GLU A C 1
ATOM 863 O O . GLU A 1 110 ? -4.348 -1.381 14.277 1.00 97.31 110 GLU A O 1
ATOM 868 N N . ASP A 1 111 ? -2.220 -0.659 14.226 1.00 96.25 111 ASP A N 1
ATOM 869 C CA . ASP A 1 111 ? -2.098 -0.486 15.682 1.00 96.25 111 ASP A CA 1
ATOM 870 C C . ASP A 1 111 ? -3.156 0.476 16.242 1.00 96.25 111 ASP A C 1
ATOM 872 O O . ASP A 1 111 ? -3.868 0.143 17.195 1.00 96.25 111 ASP A O 1
ATOM 876 N N . ILE A 1 112 ? -3.304 1.647 15.618 1.00 94.56 112 ILE A N 1
ATOM 877 C CA . ILE A 1 112 ? -4.245 2.678 16.069 1.00 94.56 112 ILE A CA 1
ATOM 878 C C . ILE A 1 112 ? -5.685 2.188 15.915 1.00 94.56 112 ILE A C 1
ATOM 880 O O . ILE A 1 112 ? -6.480 2.283 16.852 1.00 94.56 112 ILE A O 1
ATOM 884 N N . THR A 1 113 ? -6.019 1.606 14.765 1.00 94.56 113 THR A N 1
ATOM 885 C CA . THR A 1 113 ? -7.392 1.197 14.449 1.00 94.56 113 THR A CA 1
ATOM 886 C C . THR A 1 113 ? -7.826 -0.015 15.275 1.00 94.56 113 THR A C 1
ATOM 888 O O . THR A 1 113 ? -8.941 -0.052 15.798 1.00 94.56 113 THR A O 1
ATOM 891 N N . VAL A 1 114 ? -6.943 -0.999 15.467 1.00 95.56 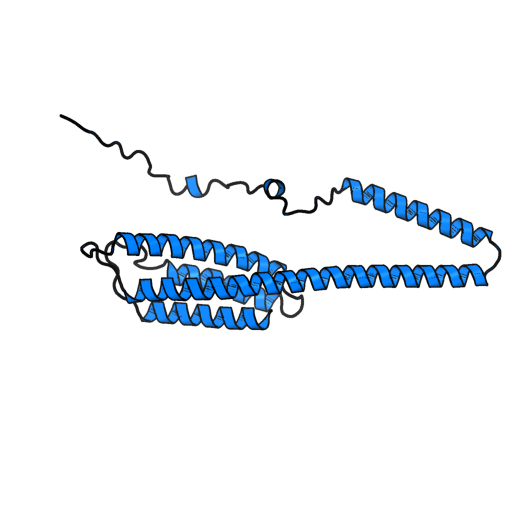114 VAL A N 1
ATOM 892 C CA . VAL A 1 114 ? -7.199 -2.157 16.338 1.00 95.56 114 VAL A CA 1
ATOM 893 C C . VAL A 1 114 ? -7.407 -1.698 17.777 1.00 95.56 114 VAL A C 1
ATOM 895 O O . VAL A 1 114 ? -8.379 -2.105 18.418 1.00 95.56 114 VAL A O 1
ATOM 898 N N . ARG A 1 115 ? -6.541 -0.812 18.281 1.00 93.31 115 ARG A N 1
ATOM 899 C CA . ARG A 1 115 ? -6.666 -0.257 19.632 1.00 93.31 115 ARG A CA 1
ATOM 900 C C . ARG A 1 115 ? -7.970 0.514 19.804 1.00 93.31 115 ARG A C 1
ATOM 902 O O . ARG A 1 115 ? -8.655 0.311 20.806 1.00 93.31 115 ARG A O 1
ATOM 909 N N . TYR A 1 116 ? -8.332 1.340 18.824 1.00 93.25 116 TYR A N 1
ATOM 910 C CA . TYR A 1 116 ? -9.591 2.078 18.796 1.00 93.25 116 TYR A CA 1
ATOM 911 C C . TYR A 1 116 ? -10.783 1.123 18.939 1.00 93.25 116 TYR A C 1
ATOM 913 O O . TYR A 1 116 ? -11.557 1.235 19.896 1.00 93.25 116 TYR A O 1
ATOM 921 N N . TRP A 1 117 ? -10.894 0.111 18.072 1.00 94.44 117 TRP A N 1
ATOM 922 C CA . TRP A 1 117 ? -12.020 -0.829 18.083 1.00 94.44 117 TRP A CA 1
ATOM 923 C C . TRP A 1 117 ? -12.061 -1.743 19.312 1.00 94.44 117 TRP A C 1
ATOM 925 O O . TRP A 1 117 ? -13.150 -2.046 19.796 1.00 94.44 117 TRP A O 1
ATOM 935 N N . ILE A 1 118 ? -10.914 -2.138 19.869 1.00 93.00 118 ILE A N 1
ATOM 936 C CA . ILE A 1 118 ? -10.865 -2.946 21.098 1.00 93.00 118 ILE A CA 1
ATOM 937 C C . ILE A 1 118 ? -11.269 -2.129 22.326 1.00 93.00 118 ILE A C 1
ATOM 939 O O . ILE A 1 118 ? -11.965 -2.660 23.191 1.00 93.00 118 ILE A O 1
ATOM 943 N N . LYS A 1 119 ? -10.848 -0.864 22.425 1.00 89.69 119 LYS A N 1
ATOM 944 C CA . LYS A 1 119 ? -11.115 -0.032 23.606 1.00 89.69 119 LYS A CA 1
ATOM 945 C C . LYS A 1 119 ? -12.607 0.270 23.784 1.00 89.69 119 LYS A C 1
ATOM 947 O O . LYS A 1 119 ? -13.082 0.303 24.914 1.00 89.69 119 LYS A O 1
ATOM 952 N N . GLY A 1 120 ? -13.334 0.439 22.678 1.00 86.25 120 GLY A N 1
ATOM 953 C CA . GLY A 1 120 ? -14.676 1.027 22.713 1.00 86.25 120 GLY A CA 1
ATOM 954 C C . GLY A 1 120 ? -14.631 2.514 23.083 1.00 86.25 120 GLY A C 1
ATOM 955 O O . GLY A 1 120 ? -13.555 3.080 23.296 1.00 86.25 120 GLY A O 1
ATOM 956 N N . HIS A 1 121 ? -15.795 3.147 23.147 1.00 87.75 121 HIS A N 1
ATOM 957 C CA . HIS A 1 121 ? -15.961 4.515 23.617 1.00 87.75 121 HIS A CA 1
ATOM 958 C C . HIS A 1 121 ? -17.315 4.689 24.309 1.00 87.75 121 HIS A C 1
ATOM 960 O O . HIS A 1 121 ? -18.295 4.043 23.949 1.00 87.75 121 HIS A O 1
ATOM 966 N N . HIS A 1 122 ? -17.359 5.559 25.311 1.00 80.69 122 HIS A N 1
ATOM 967 C CA . HIS A 1 122 ? -18.591 5.973 25.965 1.00 80.69 122 HIS A CA 1
ATOM 968 C C . HIS A 1 122 ? -18.437 7.434 26.393 1.00 80.69 122 HIS A C 1
ATOM 970 O O . HIS A 1 122 ? -17.403 7.802 26.957 1.00 80.69 122 HIS A O 1
ATOM 976 N N . SER A 1 123 ? -19.448 8.258 26.139 1.00 73.50 123 SER A N 1
ATOM 977 C CA . SER A 1 123 ? -19.399 9.723 26.260 1.00 73.50 123 SER A CA 1
ATOM 978 C C . SER A 1 123 ? -19.031 10.247 27.655 1.00 73.50 123 SER A C 1
ATOM 980 O O . SER A 1 123 ? -18.533 11.360 27.788 1.00 73.50 123 SER A O 1
ATOM 982 N N . THR A 1 124 ? -19.210 9.441 28.705 1.00 71.31 124 THR A N 1
ATOM 983 C CA . THR A 1 124 ? -18.854 9.810 30.087 1.00 71.31 124 THR A CA 1
ATOM 984 C C . THR A 1 124 ? -17.412 9.459 30.477 1.00 71.31 124 THR A C 1
ATOM 986 O O . THR A 1 124 ? -16.990 9.751 31.599 1.00 71.31 124 THR A O 1
ATOM 989 N N . THR A 1 125 ? -16.629 8.841 29.581 1.00 72.44 125 THR A N 1
ATOM 990 C CA . THR A 1 125 ? -15.226 8.503 29.869 1.00 72.44 125 THR A CA 1
ATOM 991 C C . THR A 1 125 ? -14.273 9.687 29.642 1.00 72.44 125 THR A C 1
ATOM 993 O O . THR A 1 125 ? -14.426 10.413 28.662 1.00 72.44 125 THR A O 1
ATOM 996 N N . PRO A 1 126 ? -13.225 9.855 30.479 1.00 70.69 126 PRO A N 1
ATOM 997 C CA . PRO A 1 126 ? -12.246 10.947 30.354 1.00 70.69 126 PRO A CA 1
ATOM 998 C C . PRO A 1 126 ? -11.463 10.968 29.030 1.00 70.69 126 PRO A C 1
ATOM 1000 O O . PRO A 1 126 ? -10.813 11.955 28.706 1.00 70.69 126 PRO A O 1
ATOM 1003 N N . ASP A 1 127 ? -11.509 9.877 28.265 1.00 77.31 127 ASP A N 1
ATOM 1004 C CA . ASP A 1 127 ? -10.674 9.654 27.086 1.00 77.31 127 ASP A CA 1
ATOM 1005 C C . ASP A 1 127 ? -11.301 10.171 25.777 1.00 77.31 127 ASP A C 1
ATOM 1007 O O . ASP A 1 127 ? -10.864 9.779 24.693 1.00 77.31 127 ASP A O 1
ATOM 1011 N N . GLN A 1 128 ? -12.324 11.027 25.852 1.00 74.94 128 GLN A N 1
ATOM 1012 C CA . GLN A 1 128 ? -13.0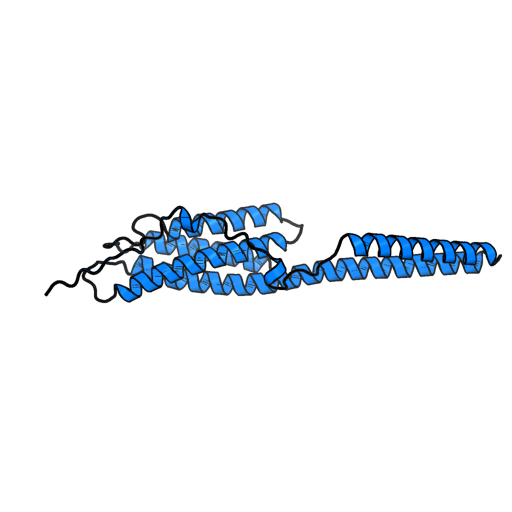47 11.541 24.683 1.00 74.94 128 GLN A CA 1
ATOM 1013 C C . GLN A 1 128 ? -12.125 12.268 23.690 1.00 74.94 128 GLN A C 1
ATOM 1015 O O . GLN A 1 128 ? -12.178 11.995 22.493 1.00 74.94 128 GLN A O 1
ATOM 1020 N N . GLU A 1 129 ? -11.214 13.116 24.178 1.00 79.06 129 GLU A N 1
ATOM 1021 C CA . GLU A 1 129 ? -10.238 13.821 23.332 1.00 79.06 129 GLU A CA 1
ATOM 1022 C C . GLU A 1 129 ? -9.274 12.845 22.635 1.00 79.06 129 GLU A C 1
ATOM 1024 O O . GLU A 1 129 ? -8.983 12.975 21.446 1.00 79.06 129 GLU A O 1
ATOM 1029 N N . SER A 1 130 ? -8.832 11.800 23.345 1.00 82.50 130 SER A N 1
ATOM 1030 C CA . SER A 1 130 ? -7.999 10.744 22.760 1.00 82.50 130 SER A CA 1
ATOM 1031 C C . SER A 1 130 ? -8.759 9.936 21.704 1.00 82.50 130 SER A C 1
ATOM 1033 O O . SER A 1 130 ? -8.167 9.546 20.698 1.00 82.50 130 SER A O 1
ATOM 1035 N N . ASN A 1 131 ? -10.057 9.693 21.902 1.00 85.62 131 ASN A N 1
ATOM 1036 C CA . ASN A 1 131 ? -10.893 8.973 20.945 1.00 85.62 131 ASN A CA 1
ATOM 1037 C C . ASN A 1 131 ? -11.117 9.793 19.661 1.00 85.62 131 ASN A C 1
ATOM 1039 O O . ASN A 1 131 ? -10.867 9.274 18.575 1.00 85.62 131 ASN A O 1
ATOM 1043 N N . ALA A 1 132 ? -11.453 11.079 19.792 1.00 87.25 132 ALA A N 1
ATOM 1044 C CA . ALA A 1 132 ? -11.584 11.998 18.659 1.00 87.25 132 ALA A CA 1
ATOM 1045 C C . ALA A 1 132 ? -10.259 12.160 17.888 1.00 87.25 132 ALA A C 1
ATOM 1047 O O . ALA A 1 132 ? -10.231 12.153 16.657 1.00 87.25 132 ALA A O 1
ATOM 1048 N N . SER A 1 133 ? -9.131 12.236 18.603 1.00 89.06 133 SER A N 1
ATOM 1049 C CA . SER A 1 133 ? -7.801 12.259 17.983 1.00 89.06 133 SER A CA 1
ATOM 1050 C C . SER A 1 133 ? -7.539 10.995 17.154 1.00 89.06 133 SER A C 1
ATOM 1052 O O . SER A 1 133 ? -7.109 11.086 16.003 1.00 89.06 133 SER A O 1
ATOM 1054 N N . ASN A 1 134 ? -7.876 9.813 17.683 1.00 91.88 134 ASN A N 1
ATOM 1055 C CA . ASN A 1 134 ? -7.747 8.561 16.937 1.00 91.88 134 ASN A CA 1
ATOM 1056 C C . ASN A 1 134 ? -8.627 8.543 15.677 1.00 91.88 134 ASN A C 1
ATOM 1058 O O . ASN A 1 134 ? -8.164 8.076 14.644 1.00 91.88 134 ASN A O 1
ATOM 1062 N N . GLU A 1 135 ? -9.852 9.068 15.724 1.00 92.75 135 GLU A N 1
ATOM 1063 C CA . GLU A 1 135 ? -10.759 9.131 14.563 1.00 92.75 135 GLU A CA 1
ATOM 1064 C C . GLU A 1 135 ? -10.181 9.985 13.432 1.00 92.75 135 GLU A C 1
ATOM 1066 O O . GLU A 1 135 ? -10.120 9.548 12.278 1.00 92.75 135 GLU A O 1
ATOM 1071 N N . ILE A 1 136 ? -9.663 11.168 13.776 1.00 93.81 136 ILE A N 1
ATOM 1072 C CA . ILE A 1 136 ? -8.985 12.062 12.831 1.00 93.81 136 ILE A CA 1
ATOM 1073 C C . ILE A 1 136 ? -7.759 11.369 12.228 1.00 93.81 136 ILE A C 1
ATOM 1075 O O . ILE A 1 136 ? -7.570 11.396 11.008 1.00 93.81 136 ILE A O 1
ATOM 1079 N N . ILE A 1 137 ? -6.937 10.721 13.060 1.00 94.06 137 ILE A N 1
ATOM 1080 C CA . ILE A 1 137 ? -5.734 10.016 12.603 1.00 94.06 137 ILE A CA 1
ATOM 1081 C C . ILE A 1 137 ? -6.104 8.849 11.678 1.00 94.06 137 ILE A C 1
ATOM 1083 O O . ILE A 1 137 ? -5.506 8.716 10.611 1.00 94.06 137 ILE A O 1
ATOM 1087 N N . ILE A 1 138 ? -7.110 8.044 12.031 1.00 95.06 138 ILE A N 1
ATOM 1088 C CA . ILE A 1 138 ? -7.598 6.920 11.217 1.00 95.06 138 ILE A CA 1
ATOM 1089 C C . ILE A 1 138 ? -8.046 7.422 9.841 1.00 95.06 138 ILE A C 1
ATOM 1091 O O . ILE A 1 138 ? -7.586 6.901 8.822 1.00 95.06 138 ILE A O 1
ATOM 1095 N N . LYS A 1 139 ? -8.867 8.481 9.782 1.00 94.75 139 LYS A N 1
ATOM 1096 C CA . LYS A 1 139 ? -9.302 9.089 8.512 1.00 94.75 139 LYS A CA 1
ATOM 1097 C C . LYS A 1 139 ? -8.116 9.591 7.684 1.00 94.75 139 LYS A C 1
ATOM 1099 O O . LYS A 1 139 ? -8.023 9.293 6.491 1.00 94.75 139 LYS A O 1
ATOM 1104 N N . ALA A 1 140 ? -7.183 10.312 8.304 1.00 94.06 140 ALA A N 1
ATOM 1105 C CA . ALA A 1 140 ? -6.002 10.838 7.622 1.00 94.06 140 ALA A CA 1
ATOM 1106 C C . ALA A 1 140 ? -5.101 9.717 7.069 1.00 94.06 140 ALA A C 1
ATOM 1108 O O . ALA A 1 140 ? -4.612 9.802 5.935 1.00 94.06 140 ALA A O 1
ATOM 1109 N N . MET A 1 141 ? -4.915 8.640 7.835 1.00 95.25 141 MET A N 1
ATOM 1110 C CA . MET A 1 141 ? -4.150 7.470 7.411 1.00 95.25 141 MET A CA 1
ATOM 1111 C C . MET A 1 141 ? -4.827 6.747 6.247 1.00 95.25 141 MET A C 1
ATOM 1113 O O . MET A 1 141 ? -4.144 6.435 5.276 1.00 95.25 141 MET A O 1
ATOM 1117 N N . LEU A 1 142 ? -6.150 6.563 6.272 1.00 94.56 142 LEU A N 1
ATOM 1118 C CA . LEU A 1 142 ? -6.904 5.961 5.163 1.00 94.56 142 LEU A CA 1
ATOM 1119 C C . LEU A 1 142 ? -6.771 6.765 3.862 1.00 94.56 142 LEU A C 1
ATOM 1121 O O . LEU A 1 142 ? -6.499 6.197 2.803 1.00 94.56 142 LEU A O 1
ATOM 1125 N N . MET A 1 143 ? -6.871 8.096 3.933 1.00 92.44 143 MET A N 1
ATOM 1126 C CA . MET A 1 143 ? -6.641 8.965 2.770 1.00 92.44 143 MET A CA 1
ATOM 1127 C C . MET A 1 143 ? -5.206 8.848 2.236 1.00 92.44 143 MET A C 1
ATOM 1129 O O . MET A 1 143 ? -4.969 8.902 1.027 1.00 92.44 143 MET A O 1
ATOM 1133 N N . THR A 1 144 ? -4.234 8.703 3.136 1.00 92.50 144 THR A N 1
ATOM 1134 C CA . THR A 1 144 ? -2.818 8.562 2.775 1.00 92.50 144 THR A CA 1
ATOM 1135 C C . THR A 1 144 ? -2.529 7.185 2.169 1.00 92.50 144 THR A C 1
ATOM 1137 O O . THR A 1 144 ? -1.773 7.091 1.200 1.00 92.50 144 THR A O 1
ATOM 1140 N N . ILE A 1 145 ? -3.175 6.135 2.683 1.00 93.44 145 ILE A N 1
ATOM 1141 C CA . ILE A 1 145 ? -3.163 4.768 2.149 1.00 93.44 145 ILE A CA 1
ATOM 1142 C C . ILE A 1 145 ? -3.678 4.767 0.708 1.00 93.44 145 ILE A C 1
ATOM 1144 O O . ILE A 1 145 ? -2.956 4.305 -0.173 1.00 93.44 145 ILE A O 1
ATOM 1148 N N . ASP A 1 146 ? -4.848 5.353 0.433 1.00 92.06 146 ASP A N 1
ATOM 1149 C CA . ASP A 1 146 ? -5.416 5.424 -0.926 1.00 92.06 146 ASP A CA 1
ATOM 1150 C C . ASP A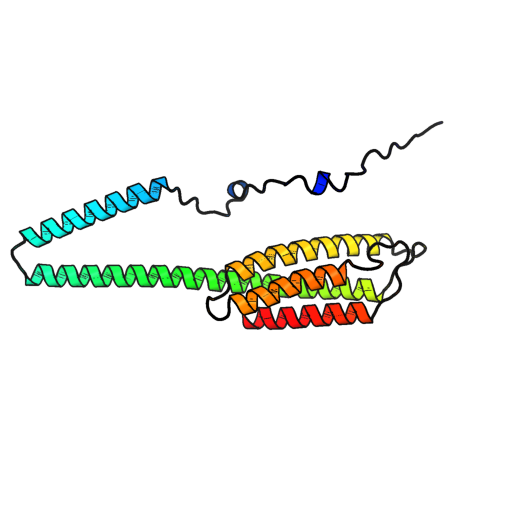 1 146 ? -4.472 6.144 -1.909 1.00 92.06 146 ASP A C 1
ATOM 1152 O O . ASP A 1 146 ? -4.183 5.655 -3.009 1.00 92.06 146 ASP A O 1
ATOM 1156 N N . LYS A 1 147 ? -3.909 7.289 -1.498 1.00 90.31 147 LYS A N 1
ATOM 1157 C CA . LYS A 1 147 ? -2.960 8.048 -2.329 1.00 90.31 147 LYS A CA 1
ATOM 1158 C C . LYS A 1 147 ? -1.686 7.256 -2.627 1.00 90.31 147 LYS A C 1
ATOM 1160 O O . LYS A 1 147 ? -1.286 7.167 -3.790 1.00 90.31 147 LYS A O 1
ATOM 1165 N N . ASN A 1 148 ? -1.056 6.665 -1.610 1.00 90.44 148 ASN A N 1
ATOM 1166 C CA . ASN A 1 148 ? 0.146 5.848 -1.799 1.00 90.44 148 ASN A CA 1
ATOM 1167 C C . ASN A 1 148 ? -0.149 4.591 -2.624 1.00 90.44 148 ASN A C 1
ATOM 1169 O O . ASN A 1 148 ? 0.668 4.196 -3.460 1.00 90.44 148 ASN A O 1
ATOM 1173 N N . MET A 1 149 ? -1.345 4.018 -2.483 1.00 92.00 149 MET A N 1
ATOM 1174 C CA . MET A 1 149 ? -1.764 2.864 -3.266 1.00 92.00 149 MET A CA 1
ATOM 1175 C C . MET A 1 149 ? -1.798 3.169 -4.763 1.00 92.00 149 MET A C 1
ATOM 1177 O O . MET A 1 149 ? -1.266 2.406 -5.573 1.00 92.00 149 MET A O 1
ATOM 1181 N N . LYS A 1 150 ? -2.340 4.328 -5.151 1.00 91.25 150 LYS A N 1
ATOM 1182 C CA . LYS A 1 150 ? -2.345 4.786 -6.552 1.00 91.25 150 LYS A CA 1
ATOM 1183 C C . LYS A 1 150 ? -0.927 4.926 -7.115 1.00 91.25 150 LYS A C 1
ATOM 1185 O O . LYS A 1 150 ? -0.690 4.590 -8.280 1.00 91.25 150 LYS A O 1
ATOM 1190 N N . VAL A 1 151 ? 0.031 5.370 -6.296 1.00 90.25 151 VAL A N 1
ATOM 1191 C CA . VAL A 1 151 ? 1.450 5.448 -6.683 1.00 90.25 151 VAL A CA 1
ATOM 1192 C C . VAL A 1 151 ? 2.038 4.053 -6.904 1.00 90.25 151 VAL A C 1
ATOM 1194 O O . VAL A 1 151 ? 2.678 3.830 -7.934 1.00 90.25 151 VAL A O 1
ATOM 1197 N N . ILE A 1 152 ? 1.782 3.101 -6.003 1.00 91.38 152 ILE A N 1
ATOM 1198 C CA . ILE A 1 152 ? 2.219 1.703 -6.150 1.00 91.38 152 ILE A CA 1
ATOM 1199 C C . ILE A 1 152 ? 1.642 1.099 -7.435 1.00 91.38 152 ILE A C 1
ATOM 1201 O O . ILE A 1 152 ? 2.394 0.625 -8.287 1.00 91.38 152 ILE A O 1
ATOM 1205 N N . ILE A 1 153 ? 0.326 1.210 -7.644 1.00 91.88 153 ILE A N 1
ATOM 1206 C CA . ILE A 1 153 ? -0.382 0.666 -8.815 1.00 91.88 153 ILE A CA 1
ATOM 1207 C C . ILE A 1 153 ? 0.196 1.205 -10.133 1.00 91.88 153 ILE A C 1
ATOM 1209 O O . ILE A 1 153 ? 0.369 0.456 -11.104 1.00 91.88 153 ILE A O 1
ATOM 1213 N N . LYS A 1 154 ? 0.535 2.499 -10.183 1.00 90.50 154 LYS A N 1
ATOM 1214 C CA . LYS A 1 154 ? 1.132 3.131 -11.371 1.00 90.50 154 LYS A CA 1
ATOM 1215 C C . LYS A 1 154 ? 2.500 2.538 -11.724 1.00 90.50 154 LYS A C 1
ATOM 1217 O O . LYS A 1 154 ? 2.825 2.447 -12.912 1.00 90.50 154 LYS A O 1
ATOM 1222 N N . ASN A 1 155 ? 3.271 2.125 -10.719 1.00 89.44 155 ASN A N 1
ATOM 1223 C CA . ASN A 1 155 ? 4.636 1.617 -10.868 1.00 89.44 155 ASN A CA 1
ATOM 1224 C C . ASN A 1 155 ? 4.739 0.082 -10.840 1.00 89.44 155 ASN A C 1
ATOM 1226 O O . ASN A 1 155 ? 5.846 -0.436 -10.952 1.00 89.44 155 ASN A O 1
ATOM 1230 N N . LEU A 1 156 ? 3.615 -0.642 -10.760 1.00 90.69 156 LEU A N 1
ATOM 1231 C CA . LEU A 1 156 ? 3.607 -2.105 -10.802 1.00 90.69 156 LEU A CA 1
ATOM 1232 C C . LEU A 1 156 ? 4.318 -2.659 -12.053 1.00 90.69 156 LEU A C 1
ATOM 1234 O O . LEU A 1 156 ? 4.123 -2.126 -13.160 1.00 90.69 156 LEU A O 1
ATOM 1238 N N . PRO A 1 157 ? 5.070 -3.768 -11.911 1.00 86.25 157 PRO A N 1
ATOM 1239 C CA . PRO A 1 157 ? 5.636 -4.482 -13.047 1.00 86.25 157 PRO A CA 1
ATOM 1240 C C . PRO A 1 157 ? 4.524 -4.968 -13.982 1.00 86.25 157 PRO A C 1
ATOM 1242 O O . PRO A 1 157 ? 3.408 -5.250 -13.552 1.00 86.25 157 PRO A O 1
ATOM 1245 N N . LEU A 1 158 ? 4.823 -5.080 -15.282 1.00 84.19 158 LEU A N 1
ATOM 1246 C CA . LEU A 1 158 ? 3.846 -5.528 -16.287 1.00 84.19 158 LEU A CA 1
ATOM 1247 C C . LEU A 1 158 ? 3.335 -6.946 -15.995 1.00 84.19 158 LEU A C 1
ATOM 1249 O O . LEU A 1 158 ? 2.154 -7.241 -16.186 1.00 84.19 158 LEU A O 1
ATOM 1253 N N . LYS A 1 159 ? 4.216 -7.809 -15.479 1.00 85.19 159 LYS A N 1
ATOM 1254 C CA . LYS A 1 159 ? 3.862 -9.155 -15.034 1.00 85.19 159 LYS A CA 1
ATOM 1255 C C . LYS A 1 159 ? 2.884 -9.065 -13.860 1.00 85.19 159 LYS A C 1
ATOM 1257 O O . LYS A 1 159 ? 3.186 -8.446 -12.847 1.00 85.19 159 LYS A O 1
ATOM 1262 N N . ASN A 1 160 ? 1.723 -9.704 -13.993 1.00 85.88 160 ASN A N 1
ATOM 1263 C CA . ASN A 1 160 ? 0.665 -9.741 -12.974 1.00 85.88 160 ASN A CA 1
ATOM 1264 C C . ASN A 1 160 ? 0.106 -8.364 -12.563 1.00 85.88 160 ASN A C 1
ATOM 1266 O O . ASN A 1 160 ? -0.557 -8.262 -11.530 1.00 85.88 160 ASN A O 1
ATOM 1270 N N . LYS A 1 161 ? 0.306 -7.312 -13.375 1.00 89.69 161 LYS A N 1
ATOM 1271 C CA . LYS A 1 161 ? -0.137 -5.948 -13.052 1.00 89.69 161 LYS A CA 1
ATOM 1272 C C . LYS A 1 161 ? -1.615 -5.874 -12.683 1.00 89.69 161 LYS A C 1
ATOM 1274 O O . LYS A 1 161 ? -1.956 -5.328 -11.642 1.00 89.69 161 LYS A O 1
ATOM 1279 N N . ASN A 1 162 ? -2.484 -6.433 -13.526 1.00 91.00 162 ASN A N 1
ATOM 1280 C CA . ASN A 1 162 ? -3.933 -6.366 -13.326 1.00 91.00 162 ASN A CA 1
ATOM 1281 C C . ASN A 1 162 ? -4.371 -7.141 -12.080 1.00 91.00 162 ASN A C 1
ATOM 1283 O O . ASN A 1 162 ? -5.194 -6.650 -11.317 1.00 91.00 162 ASN A O 1
ATOM 1287 N N . PHE A 1 163 ? -3.780 -8.313 -11.842 1.00 90.50 163 PHE A N 1
ATOM 1288 C CA . PHE A 1 163 ? -4.072 -9.119 -10.660 1.00 90.50 163 PHE A CA 1
ATOM 1289 C C . PHE A 1 163 ? -3.709 -8.380 -9.365 1.00 90.50 163 PHE A C 1
ATOM 1291 O O . PHE A 1 163 ? -4.531 -8.280 -8.457 1.00 90.50 163 PHE A O 1
ATOM 1298 N N . ASN A 1 164 ? -2.502 -7.811 -9.302 1.00 90.88 164 ASN A N 1
ATOM 1299 C CA . ASN A 1 164 ? -2.048 -7.060 -8.133 1.00 90.88 164 ASN A CA 1
ATOM 1300 C C . ASN A 1 164 ? -2.832 -5.755 -7.960 1.00 90.88 164 ASN A C 1
ATOM 1302 O O . ASN A 1 164 ? -3.210 -5.424 -6.843 1.00 90.88 164 ASN A O 1
ATOM 1306 N N . LYS A 1 165 ? -3.148 -5.057 -9.058 1.00 93.38 165 LYS A N 1
ATOM 1307 C CA . LYS A 1 165 ? -3.992 -3.858 -9.044 1.00 93.38 165 LYS A CA 1
ATOM 1308 C C . LYS A 1 165 ? -5.344 -4.131 -8.380 1.00 93.38 165 LYS A C 1
ATOM 1310 O O . LYS A 1 165 ? -5.677 -3.444 -7.425 1.00 93.38 165 LYS A O 1
ATOM 1315 N N . VAL A 1 166 ? -6.075 -5.150 -8.840 1.00 93.88 166 VAL A N 1
ATOM 1316 C CA . VAL A 1 166 ? -7.406 -5.484 -8.302 1.00 93.88 166 VAL A CA 1
ATOM 1317 C C . VAL A 1 166 ? -7.336 -5.790 -6.806 1.00 93.88 166 VAL A C 1
ATOM 1319 O O . VAL A 1 166 ? -8.162 -5.301 -6.044 1.00 93.88 166 VAL A O 1
ATOM 1322 N N . LYS A 1 167 ? -6.329 -6.551 -6.360 1.00 92.62 167 LYS A N 1
ATOM 1323 C CA . LYS A 1 167 ? -6.158 -6.863 -4.933 1.00 92.62 167 LYS A CA 1
ATOM 1324 C C . LYS A 1 167 ? -5.851 -5.634 -4.078 1.00 92.62 167 LYS A C 1
ATOM 1326 O O . LYS A 1 167 ? -6.368 -5.521 -2.972 1.00 92.62 167 LYS A O 1
ATOM 1331 N N . LEU A 1 168 ? -5.001 -4.740 -4.575 1.00 92.31 168 LEU A N 1
ATOM 1332 C CA . LEU A 1 168 ? -4.615 -3.519 -3.872 1.00 92.31 168 LEU A CA 1
ATOM 1333 C C . LEU A 1 168 ? -5.771 -2.509 -3.797 1.00 92.31 168 LEU A C 1
ATOM 1335 O O . LEU A 1 168 ? 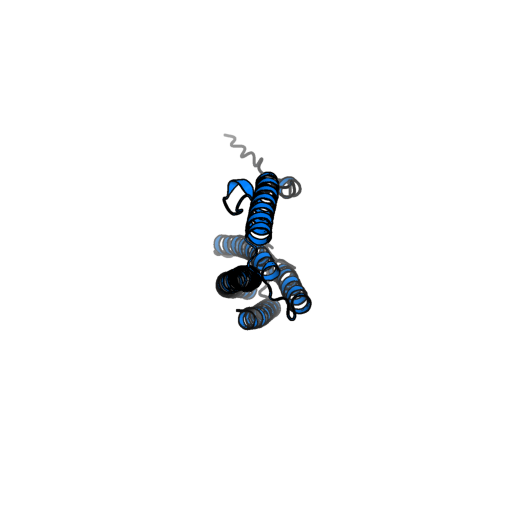-5.979 -1.899 -2.752 1.00 92.31 168 LEU A O 1
ATOM 1339 N N . GLU A 1 169 ? -6.554 -2.371 -4.871 1.00 92.94 169 GLU A N 1
ATOM 1340 C CA . GLU A 1 169 ? -7.769 -1.543 -4.887 1.00 92.94 169 GLU A CA 1
ATOM 1341 C C . GLU A 1 169 ? -8.836 -2.106 -3.942 1.00 92.94 169 GLU A C 1
ATOM 1343 O O . GLU A 1 169 ? -9.391 -1.357 -3.139 1.00 92.94 169 GLU A O 1
ATOM 1348 N N . ALA A 1 170 ? -9.055 -3.426 -3.966 1.00 93.19 170 ALA A N 1
ATOM 1349 C CA . ALA A 1 170 ? -9.966 -4.093 -3.040 1.00 93.19 170 ALA A CA 1
ATOM 1350 C C . ALA A 1 170 ? -9.549 -3.872 -1.581 1.00 93.19 170 ALA A C 1
ATOM 1352 O O . ALA A 1 170 ? -10.383 -3.504 -0.767 1.00 93.19 170 ALA A O 1
ATOM 1353 N N . PHE A 1 171 ? -8.259 -4.003 -1.250 1.00 93.56 171 PHE A N 1
ATOM 1354 C CA . PHE A 1 171 ? -7.781 -3.697 0.100 1.00 93.56 171 PHE A CA 1
ATOM 1355 C C . PHE A 1 171 ? -8.089 -2.254 0.516 1.00 93.56 171 PHE A C 1
ATOM 1357 O O . PHE A 1 171 ? -8.575 -2.048 1.623 1.00 93.56 171 PHE A O 1
ATOM 1364 N N . SER A 1 172 ? -7.815 -1.270 -0.348 1.00 91.94 172 SER A N 1
ATOM 1365 C CA . SER A 1 172 ? -8.042 0.142 -0.019 1.00 91.94 172 SER A CA 1
ATOM 1366 C C . SER A 1 172 ? -9.516 0.445 0.259 1.00 91.94 172 SER A C 1
ATOM 1368 O O . SER A 1 172 ? -9.802 1.248 1.141 1.00 91.94 172 SER A O 1
ATOM 1370 N N . SER A 1 173 ? -10.435 -0.195 -0.473 1.00 92.94 173 SER A N 1
ATOM 1371 C CA . SER A 1 173 ? -11.879 -0.075 -0.232 1.00 92.94 173 SER A CA 1
ATOM 1372 C C . SER A 1 173 ? -12.293 -0.818 1.038 1.00 92.94 173 SER A C 1
ATOM 1374 O O . SER A 1 173 ? -12.865 -0.223 1.943 1.00 92.94 173 SER A O 1
ATOM 1376 N N . ASP A 1 174 ? -11.931 -2.099 1.146 1.00 94.00 174 ASP A N 1
ATOM 1377 C CA . ASP A 1 174 ? -12.327 -2.964 2.259 1.00 94.00 174 ASP A CA 1
ATOM 1378 C C . ASP A 1 174 ? -11.866 -2.403 3.608 1.00 94.00 174 ASP A C 1
ATOM 1380 O O . ASP A 1 174 ? -12.594 -2.464 4.596 1.00 94.00 174 ASP A O 1
ATOM 1384 N N . VAL A 1 175 ? -10.632 -1.890 3.674 1.00 93.88 175 VAL A N 1
ATOM 1385 C CA . VAL A 1 175 ? -10.061 -1.375 4.922 1.00 93.88 175 VAL A CA 1
ATOM 1386 C C . VAL A 1 175 ? -10.692 -0.047 5.329 1.00 93.88 175 VAL A C 1
ATOM 1388 O O . VAL A 1 175 ? -10.820 0.207 6.523 1.00 93.88 175 VAL A O 1
ATOM 1391 N N . TYR A 1 176 ? -11.117 0.765 4.356 1.00 94.06 176 TYR A N 1
ATOM 1392 C CA . TYR A 1 176 ? -11.882 1.979 4.611 1.00 94.06 176 TYR A CA 1
ATOM 1393 C C . TYR A 1 176 ? -13.228 1.615 5.237 1.00 94.06 176 TYR A C 1
ATOM 1395 O O . TYR A 1 176 ? -13.490 1.995 6.376 1.00 94.06 176 TYR A O 1
ATOM 1403 N N . ASP A 1 177 ? -14.008 0.768 4.560 1.00 93.94 177 ASP A N 1
ATOM 1404 C CA . ASP A 1 177 ? -15.339 0.360 5.017 1.00 93.94 177 ASP A CA 1
ATOM 1405 C C . ASP A 1 177 ? -15.286 -0.337 6.387 1.00 93.94 177 ASP A C 1
ATOM 1407 O O . ASP A 1 177 ? -16.091 -0.053 7.276 1.00 93.94 177 ASP A O 1
ATOM 1411 N N . LEU A 1 178 ? -14.299 -1.213 6.607 1.00 93.38 178 LEU A N 1
ATOM 1412 C CA . LEU A 1 178 ? -14.113 -1.894 7.892 1.00 93.38 178 LEU A CA 1
ATOM 1413 C C . LEU A 1 178 ? -13.739 -0.936 9.025 1.00 93.38 178 LEU A C 1
ATOM 1415 O O . LEU A 1 178 ? -14.174 -1.145 10.159 1.00 93.38 178 LEU A O 1
ATOM 1419 N N . ALA A 1 179 ? -12.907 0.069 8.751 1.00 92.56 179 ALA A N 1
ATOM 1420 C CA . ALA A 1 179 ? -12.407 0.977 9.775 1.00 92.56 179 ALA A CA 1
ATOM 1421 C C . ALA A 1 179 ? -13.400 2.085 10.128 1.00 92.56 179 ALA A C 1
ATOM 1423 O O . ALA A 1 179 ? -13.443 2.465 11.297 1.00 92.56 179 ALA A O 1
ATOM 1424 N N . THR A 1 180 ? -14.187 2.569 9.159 1.00 92.81 180 THR A N 1
ATOM 1425 C CA . THR A 1 180 ? -15.098 3.714 9.333 1.00 92.81 180 THR A CA 1
ATOM 1426 C C . THR A 1 180 ? -16.583 3.352 9.342 1.00 92.81 180 THR A C 1
ATOM 1428 O O . THR A 1 180 ? -17.412 4.242 9.490 1.00 92.81 180 THR A O 1
ATOM 1431 N N . GLY A 1 181 ? -16.950 2.085 9.140 1.00 89.19 181 GLY A N 1
ATOM 1432 C CA . GLY A 1 181 ? -18.345 1.638 9.196 1.00 89.19 181 GLY A CA 1
ATOM 1433 C C . GLY A 1 181 ? -18.885 1.429 10.619 1.00 89.19 181 GLY A C 1
ATOM 1434 O O . GLY A 1 181 ? -18.129 1.409 11.596 1.00 89.19 181 GLY A O 1
ATOM 1435 N N . ASP A 1 182 ? -20.187 1.149 10.710 1.00 89.25 182 ASP A N 1
ATOM 1436 C CA . ASP A 1 182 ? -20.968 0.962 11.947 1.00 89.25 182 ASP A CA 1
ATOM 1437 C C . ASP A 1 182 ? -20.898 2.184 12.889 1.00 89.25 182 ASP A C 1
ATOM 1439 O O . ASP A 1 182 ? -21.028 3.317 12.437 1.00 89.25 182 ASP A O 1
ATOM 1443 N N . ASP A 1 183 ? -20.675 1.962 14.187 1.00 89.88 183 ASP A N 1
ATOM 1444 C CA . ASP A 1 183 ? -20.647 2.978 15.251 1.00 89.88 183 ASP A CA 1
ATOM 1445 C C . ASP A 1 183 ? -19.353 3.820 15.272 1.00 89.88 183 ASP A C 1
ATOM 1447 O O . ASP A 1 183 ? -18.888 4.252 16.329 1.00 89.88 183 ASP A O 1
ATOM 1451 N N . PHE A 1 184 ? -18.693 3.995 14.128 1.00 91.31 184 PHE A N 1
ATOM 1452 C CA . PHE A 1 184 ? -17.516 4.856 14.035 1.00 91.31 184 PHE A CA 1
ATOM 1453 C C . PHE A 1 184 ? -17.924 6.314 14.299 1.00 91.31 184 PHE A C 1
ATOM 1455 O O . PHE A 1 184 ? -18.904 6.787 13.733 1.00 91.31 184 PHE A O 1
ATOM 1462 N N . GLU A 1 185 ? -17.190 7.011 15.171 1.00 90.38 185 GLU A N 1
ATOM 1463 C CA . GLU A 1 185 ? -17.525 8.369 15.660 1.00 90.38 185 GLU A CA 1
ATOM 1464 C C . GLU A 1 185 ? -18.825 8.468 16.477 1.00 90.38 185 GLU A C 1
ATOM 1466 O O . GLU A 1 185 ? -19.281 9.568 16.790 1.00 90.38 185 GLU A O 1
ATOM 1471 N N . ALA A 1 186 ? -19.429 7.339 16.864 1.00 88.50 186 ALA A N 1
ATOM 1472 C CA . ALA A 1 186 ? -20.583 7.357 17.752 1.00 88.50 186 ALA A CA 1
ATOM 1473 C C . ALA A 1 186 ? -20.184 7.809 19.168 1.00 88.50 186 ALA A C 1
ATOM 1475 O O . ALA A 1 186 ? -19.136 7.421 19.691 1.00 88.50 186 ALA A O 1
ATOM 1476 N N . GLU A 1 187 ? -21.067 8.572 19.821 1.00 85.19 187 GLU A N 1
ATOM 1477 C CA . GLU A 1 187 ? -20.899 8.989 21.225 1.00 85.19 187 GLU A CA 1
ATOM 1478 C C . GLU A 1 187 ? -20.749 7.789 22.173 1.00 85.19 187 GLU A C 1
ATOM 1480 O O . GLU A 1 187 ? -20.048 7.850 23.185 1.00 85.19 187 GLU A O 1
ATOM 1485 N N . GLU A 1 188 ? -21.382 6.672 21.819 1.00 88.25 188 GLU A N 1
ATOM 1486 C CA . GLU A 1 188 ? -21.214 5.386 22.475 1.00 88.25 188 GLU A CA 1
ATOM 1487 C C . GLU A 1 188 ? -20.896 4.320 21.431 1.00 88.25 188 GLU A C 1
ATOM 1489 O O . GLU A 1 188 ? -21.678 4.062 20.519 1.00 88.25 188 GLU A O 1
ATOM 1494 N N . ARG A 1 189 ? -19.739 3.677 21.581 1.00 91.69 189 ARG A N 1
ATOM 1495 C CA . ARG A 1 189 ? -19.237 2.648 20.676 1.00 91.69 189 ARG A CA 1
ATOM 1496 C C . ARG A 1 189 ? -18.809 1.418 21.472 1.00 91.69 189 ARG A C 1
ATOM 1498 O O . ARG A 1 189 ? -17.846 1.492 22.243 1.00 91.69 189 ARG A O 1
ATOM 1505 N N . PRO A 1 190 ? -19.441 0.252 21.278 1.00 91.19 190 PRO A N 1
ATOM 1506 C CA . PRO A 1 190 ? -19.028 -0.953 21.976 1.00 91.19 190 PRO A CA 1
ATOM 1507 C C . PRO A 1 190 ? -17.643 -1.425 21.511 1.00 91.19 190 PRO A C 1
ATOM 1509 O O . PRO A 1 190 ? -17.209 -1.201 20.377 1.00 91.19 190 PRO A O 1
ATOM 1512 N N . SER A 1 191 ? -16.943 -2.133 22.397 1.00 92.00 191 SER A N 1
ATOM 1513 C CA . SER A 1 191 ? -15.734 -2.870 22.022 1.00 92.00 191 SER A CA 1
ATOM 1514 C C . SER A 1 191 ? -16.070 -3.921 20.960 1.00 92.00 191 SER A C 1
ATOM 1516 O O . SER A 1 191 ? -16.968 -4.741 21.156 1.00 92.00 191 SER A O 1
ATOM 1518 N N . ASN A 1 192 ? -15.325 -3.938 19.852 1.00 94.25 192 ASN A N 1
ATOM 1519 C CA . ASN A 1 192 ? -15.543 -4.873 18.750 1.00 94.25 192 ASN A CA 1
ATOM 1520 C C . ASN A 1 192 ? -14.241 -5.583 18.345 1.00 94.25 192 ASN A C 1
ATOM 1522 O O . ASN A 1 192 ? -13.518 -5.178 17.432 1.00 94.25 192 ASN A O 1
ATOM 1526 N N . LYS A 1 193 ? -13.953 -6.697 19.028 1.00 93.94 193 LYS A N 1
ATOM 1527 C CA . LYS A 1 193 ? -12.766 -7.532 18.772 1.00 93.94 193 LYS A CA 1
ATOM 1528 C C . LYS A 1 193 ? -12.804 -8.222 17.407 1.00 93.94 193 LYS A C 1
ATOM 1530 O O . LYS A 1 193 ? -11.756 -8.411 16.797 1.00 93.94 193 LYS A O 1
ATOM 1535 N N . THR A 1 194 ? -13.991 -8.582 16.922 1.00 94.50 194 THR A N 1
ATOM 1536 C CA . THR A 1 194 ? -14.162 -9.232 15.614 1.00 94.50 194 THR A CA 1
ATOM 1537 C C . THR A 1 194 ? -13.763 -8.287 14.487 1.00 94.50 194 THR A C 1
ATOM 1539 O O . THR A 1 194 ? -13.020 -8.680 13.589 1.00 94.50 194 THR A O 1
ATOM 1542 N N . LYS A 1 195 ? -14.182 -7.019 14.571 1.00 93.56 195 LYS A N 1
ATOM 1543 C CA . LYS A 1 195 ? -13.773 -5.975 13.628 1.00 93.56 195 LYS A CA 1
ATOM 1544 C C . LYS A 1 195 ? -12.272 -5.705 13.713 1.00 93.56 195 LYS A C 1
ATOM 1546 O O . LYS A 1 195 ? -11.600 -5.710 12.686 1.00 93.56 195 LYS A O 1
ATOM 1551 N N . ALA A 1 196 ? -11.725 -5.576 14.921 1.00 93.69 196 ALA A N 1
ATOM 1552 C CA . ALA A 1 196 ? -10.286 -5.408 15.111 1.00 93.69 196 ALA A CA 1
ATOM 1553 C C . ALA A 1 196 ? -9.470 -6.557 14.478 1.00 93.69 196 ALA A C 1
ATOM 1555 O O . ALA A 1 196 ? -8.486 -6.317 13.780 1.00 93.69 196 ALA A O 1
ATOM 1556 N N . PHE A 1 197 ? -9.920 -7.806 14.638 1.00 95.56 197 PHE A N 1
ATOM 1557 C CA . PHE A 1 197 ? -9.311 -8.963 13.981 1.00 95.56 197 PHE A CA 1
ATOM 1558 C C . PHE A 1 197 ? -9.426 -8.900 12.451 1.00 95.56 197 PHE A C 1
ATOM 1560 O O . PHE A 1 197 ? -8.444 -9.155 11.754 1.00 95.56 197 PHE A O 1
ATOM 1567 N N . ALA A 1 198 ? -10.597 -8.543 11.914 1.00 95.50 198 ALA A N 1
ATOM 1568 C CA . ALA A 1 198 ? -10.803 -8.419 10.471 1.00 95.50 198 ALA A CA 1
ATOM 1569 C C . ALA A 1 198 ? -9.876 -7.363 9.846 1.00 95.50 198 ALA A C 1
ATOM 1571 O O . ALA A 1 198 ? -9.273 -7.619 8.802 1.00 95.50 198 ALA A O 1
ATOM 1572 N N . ILE A 1 199 ? -9.704 -6.221 10.518 1.00 95.25 199 ILE A N 1
ATOM 1573 C CA . ILE A 1 199 ? -8.783 -5.154 10.109 1.00 95.25 199 ILE A CA 1
ATOM 1574 C C . ILE A 1 199 ? -7.340 -5.665 10.119 1.00 95.25 199 ILE A C 1
ATOM 1576 O O . ILE A 1 199 ? -6.664 -5.602 9.094 1.00 95.25 199 ILE A O 1
ATOM 1580 N N . SER A 1 200 ? -6.889 -6.263 11.227 1.00 96.12 200 SER A N 1
ATOM 1581 C CA . SER A 1 200 ? -5.532 -6.821 11.338 1.00 96.12 200 SER A CA 1
ATOM 1582 C C . SER A 1 200 ? -5.240 -7.881 10.267 1.00 96.12 200 SER A C 1
ATOM 1584 O O . SER A 1 200 ? -4.173 -7.885 9.639 1.00 96.12 200 SER A O 1
ATOM 1586 N N . LYS A 1 201 ? -6.220 -8.743 9.973 1.00 96.38 201 LYS A N 1
ATOM 1587 C CA . LYS A 1 201 ? -6.128 -9.731 8.895 1.00 96.38 201 LYS A CA 1
ATOM 1588 C C . LYS A 1 201 ? -5.941 -9.058 7.532 1.00 96.38 201 LYS A C 1
ATOM 1590 O O . LYS A 1 201 ? -5.007 -9.413 6.814 1.00 96.38 201 LYS A O 1
ATOM 1595 N N . LYS A 1 202 ? -6.770 -8.066 7.190 1.00 95.12 202 LYS A N 1
ATOM 1596 C CA . LYS A 1 202 ? -6.678 -7.329 5.916 1.00 95.12 202 LYS A CA 1
ATOM 1597 C C . LYS A 1 202 ? -5.353 -6.579 5.778 1.00 95.12 202 LYS A C 1
ATOM 1599 O O . LYS A 1 202 ? -4.716 -6.657 4.729 1.00 95.12 202 LYS A O 1
ATOM 1604 N N . CYS A 1 203 ? -4.891 -5.922 6.842 1.00 96.00 203 CYS A N 1
ATOM 1605 C CA . CYS A 1 203 ? -3.580 -5.272 6.885 1.00 96.00 203 CYS A CA 1
ATOM 1606 C C . CYS A 1 203 ? -2.444 -6.278 6.652 1.00 96.00 203 CYS A C 1
ATOM 1608 O O . CYS A 1 203 ? -1.522 -6.015 5.882 1.00 96.00 203 CYS A O 1
ATOM 1610 N N . SER A 1 204 ? -2.519 -7.461 7.261 1.00 95.31 204 SER A N 1
ATOM 1611 C CA . SER A 1 204 ? -1.525 -8.525 7.081 1.00 95.31 204 SER A CA 1
ATOM 1612 C C . SER A 1 204 ? -1.497 -9.079 5.655 1.00 95.31 204 SER A C 1
ATOM 1614 O O . SER A 1 204 ? -0.418 -9.234 5.084 1.00 95.31 204 SER A O 1
ATOM 1616 N N . GLU A 1 205 ? -2.664 -9.313 5.051 1.00 94.31 205 GLU A N 1
ATOM 1617 C CA . GLU A 1 205 ? -2.781 -9.734 3.650 1.00 94.31 205 GLU A CA 1
ATOM 1618 C C . GLU A 1 205 ? -2.184 -8.689 2.694 1.00 94.31 205 GLU A C 1
ATOM 1620 O O . GLU A 1 205 ? -1.404 -9.036 1.804 1.00 94.31 205 GLU A O 1
ATOM 1625 N N . ALA A 1 206 ? -2.481 -7.404 2.904 1.00 93.81 206 ALA A N 1
ATOM 1626 C CA . ALA A 1 206 ? -1.935 -6.319 2.091 1.00 93.81 206 ALA A CA 1
ATOM 1627 C C . ALA A 1 206 ? -0.416 -6.186 2.228 1.00 93.81 206 ALA A C 1
ATOM 1629 O O . ALA A 1 206 ? 0.279 -6.050 1.220 1.00 93.81 206 ALA A O 1
ATOM 1630 N N . ARG A 1 207 ? 0.120 -6.293 3.451 1.00 94.62 207 ARG A N 1
ATOM 1631 C CA . ARG A 1 207 ? 1.573 -6.302 3.678 1.00 94.62 207 ARG A CA 1
ATOM 1632 C C . ARG A 1 207 ? 2.253 -7.442 2.932 1.00 94.62 207 ARG A C 1
ATOM 1634 O O . ARG A 1 207 ? 3.278 -7.207 2.305 1.00 94.62 207 ARG A O 1
ATOM 1641 N N . ALA A 1 208 ? 1.682 -8.646 2.953 1.00 93.56 208 ALA A N 1
ATOM 1642 C CA . ALA A 1 208 ? 2.233 -9.785 2.221 1.00 93.56 208 ALA A CA 1
ATOM 1643 C C . ALA A 1 208 ? 2.261 -9.537 0.703 1.00 93.56 208 ALA A C 1
ATOM 1645 O O . ALA A 1 208 ? 3.239 -9.879 0.040 1.00 93.56 208 ALA A O 1
ATOM 1646 N N . ILE A 1 209 ? 1.220 -8.900 0.154 1.00 91.56 209 ILE A N 1
ATOM 1647 C CA . ILE A 1 209 ? 1.187 -8.508 -1.262 1.00 91.56 209 ILE A CA 1
ATOM 1648 C C . ILE A 1 209 ? 2.281 -7.479 -1.557 1.00 91.56 209 ILE A C 1
ATOM 1650 O O . ILE A 1 209 ? 3.031 -7.665 -2.508 1.00 91.56 209 ILE A O 1
ATOM 1654 N N . ILE A 1 210 ? 2.391 -6.420 -0.751 1.00 92.38 210 ILE A N 1
ATOM 1655 C CA . ILE A 1 210 ? 3.372 -5.346 -0.961 1.00 92.38 210 ILE A CA 1
ATOM 1656 C C . ILE A 1 210 ? 4.803 -5.876 -0.827 1.00 92.38 210 ILE A C 1
ATOM 1658 O O . ILE A 1 210 ? 5.625 -5.576 -1.682 1.00 92.38 210 ILE A O 1
ATOM 1662 N N . LEU A 1 211 ? 5.083 -6.724 0.166 1.00 92.12 211 LEU A N 1
ATOM 1663 C CA . LEU A 1 211 ? 6.381 -7.390 0.328 1.00 92.12 211 LEU A CA 1
ATOM 1664 C C . LEU A 1 211 ? 6.751 -8.270 -0.870 1.00 92.12 211 LEU A C 1
ATOM 1666 O O . LEU A 1 211 ? 7.920 -8.383 -1.202 1.00 92.12 211 LEU A O 1
ATOM 1670 N N . GLY A 1 212 ? 5.770 -8.885 -1.533 1.00 88.25 212 GLY A N 1
ATOM 1671 C CA . GLY A 1 212 ? 6.008 -9.644 -2.762 1.00 88.25 212 GLY A CA 1
ATOM 1672 C C . GLY A 1 212 ? 6.240 -8.777 -4.007 1.00 88.25 212 GLY A C 1
ATOM 1673 O O . GLY A 1 212 ? 6.539 -9.323 -5.070 1.00 88.25 212 GLY A O 1
ATOM 1674 N N . LEU A 1 213 ? 6.044 -7.457 -3.910 1.00 86.12 213 LEU A N 1
ATOM 1675 C CA . LEU A 1 213 ? 6.206 -6.495 -5.004 1.00 86.12 213 LEU A CA 1
ATOM 1676 C C . LEU A 1 213 ? 7.501 -5.683 -4.921 1.00 86.12 213 LEU A C 1
ATOM 1678 O O . LEU A 1 213 ? 7.925 -5.168 -5.960 1.00 86.12 213 LEU A O 1
ATOM 1682 N N . VAL A 1 214 ? 8.058 -5.517 -3.718 1.00 83.06 214 VAL A N 1
ATOM 1683 C CA . VAL A 1 214 ? 9.272 -4.729 -3.453 1.00 83.06 214 VAL A CA 1
ATOM 1684 C C . VAL A 1 214 ? 10.539 -5.566 -3.458 1.00 83.06 214 VAL A C 1
ATOM 1686 O O . VAL A 1 214 ? 10.467 -6.772 -3.139 1.00 83.06 214 VAL A O 1
#

Foldseek 3Di:
DDDDDDPPDPDDPVNVVPDPVDDPVVPPPDPPPDPVVVVVVVVVVVVVVVVVVVVLVPPPDVVVSVVVVVVVVVVVVVVVVVVVVVVLVVLLVQLVVLLVVLLVLLVVLLVLLLCLQQVWAALPDPCPVVNVVSLVVNVVSLVVLVVSLVSNLVSFDPVCSVVLNVLSVCLSVVLCCLRCDDCRVPNGTDRDNVSSVVSVVSSVVNNVSSVVGD